Protein AF-A0A7R8WQ87-F1 (afdb_monomer)

Mean predicted aligned error: 18.91 Å

Radius of gyration: 69.92 Å; Cα contacts (8 Å, |Δi|>4): 12; chains: 1; bounding box: 161×75×215 Å

Organism: NCBI:txid163714

Solvent-accessible surface area (backbone atoms only — not comparable to full-atom values): 19744 Å² total; per-residue (Å²): 139,85,84,81,84,82,83,82,83,77,81,80,79,73,82,74,76,74,83,79,74,80,76,71,66,59,36,89,90,72,77,42,69,57,78,72,76,72,74,79,77,76,80,75,81,76,85,70,81,79,76,80,70,76,84,73,82,76,72,84,78,75,84,78,82,81,77,87,76,81,86,81,90,76,92,78,92,78,85,87,81,77,88,80,83,84,80,79,86,77,92,72,83,88,77,91,80,89,83,79,79,76,78,80,74,84,69,79,80,75,80,73,80,75,75,80,74,86,76,83,76,87,72,80,87,74,79,73,79,81,72,54,74,67,59,55,52,51,56,48,48,56,51,49,54,50,54,52,52,51,51,50,50,53,48,52,50,48,51,51,50,50,51,50,51,54,52,52,50,53,49,52,52,50,52,51,52,54,53,51,52,53,50,52,50,50,55,49,53,51,51,52,50,52,55,51,52,53,53,48,51,54,52,52,52,50,50,56,50,51,56,49,54,58,47,55,53,50,53,49,52,51,53,52,49,57,51,50,52,50,54,51,51,52,52,51,53,52,50,51,53,52,51,52,51,52,52,52,49,52,52,52,52,51,52,49,54,50,53,53,52,51,53,53,52,50,52,52,51,51,53,52,52,51,52,53,52,51,50,50,54,48,53,50,54,50,49,54,49,52,53,52,51,49,52,54,49,53,50,52,49,54,54,51,55,54,62,73,74,108

pLDDT: mean 78.35, std 22.57, range [35.31, 98.75]

Secondary structure (DSSP, 8-state):
---------------PPPP-PPPPPBPTTT-SB----PPPPPPPS---------------------------------------------------------------------PPP----------PPPPPHHHHHHHHHHHHHHHHHHHHHHHHHHHHHHHHHHHHHHHHHHHHHHHHHHHHHHHHHHHHHHHHHHHHHHHHHHHHHHHHHHHHHHHHHHHHHHHHHHHHHHHHHHHHHHHHHHHHHHHHHHHHHHHHHHHHHHHHHHHHHHHHHHHHHHHHHHHHHHHHHHHHHHHHHHHHHHHHH-

Sequence (310 aa):
RQTVKVSYCTDVVHPRASPRIPLPPIDSRTGKPRLLALPPPPPAPWGTPRRKYPKRILRPTRPRDIRLTGAFRGKRSCPRMLRCRGCSAAVTYFLPLPHCPLPKCPFRHCPLPKCPSLLRRSTAVVRPHAPSPQQATDARKDTIELLVSERNLLTQEKDQLAHQLMAATAESESLRREVSECRERILELSRESTVLEDGRKAAEDEVVRLEREARELRDEVQRTRSSLERVTEEKVEMGSRMQELSEQQAETEKKLKETESQLRIQNLQLSQLQNVGAEVSSFQGEFERVSAEKFELEKTLAQAKERVRT

Structure (mmCIF, N/CA/C/O backbone):
data_AF-A0A7R8WQ87-F1
#
_entry.id   AF-A0A7R8WQ87-F1
#
loop_
_atom_site.group_PDB
_atom_site.id
_atom_site.type_symbol
_atom_site.label_atom_id
_atom_site.label_alt_id
_atom_site.label_comp_id
_atom_site.label_asym_id
_atom_site.label_entity_id
_atom_site.label_seq_id
_atom_site.pdbx_PDB_ins_code
_atom_site.Cartn_x
_atom_site.Cartn_y
_atom_site.Cartn_z
_atom_site.occupancy
_atom_site.B_iso_or_equiv
_atom_site.auth_seq_id
_atom_site.auth_comp_id
_atom_site.auth_asym_id
_atom_site.auth_atom_id
_atom_site.pdbx_PDB_model_num
ATOM 1 N N . ARG A 1 1 ? -41.778 33.069 -8.595 1.00 47.84 1 ARG A N 1
ATOM 2 C CA . ARG A 1 1 ? -41.247 32.253 -7.476 1.00 47.84 1 ARG A CA 1
ATOM 3 C C . ARG A 1 1 ? -41.516 30.791 -7.811 1.00 47.84 1 ARG A C 1
ATOM 5 O O . ARG A 1 1 ? -42.628 30.335 -7.598 1.00 47.84 1 ARG A O 1
ATOM 12 N N . GLN A 1 2 ? -40.563 30.118 -8.454 1.00 43.41 2 GLN A N 1
ATOM 13 C CA . GLN A 1 2 ? -40.676 28.702 -8.810 1.00 43.41 2 GLN A CA 1
ATOM 14 C C . GLN A 1 2 ? -40.086 27.869 -7.671 1.00 43.41 2 GLN A C 1
ATOM 16 O O . GLN A 1 2 ? -38.954 28.103 -7.257 1.00 43.41 2 GLN A O 1
ATOM 21 N N . THR A 1 3 ? -40.875 26.946 -7.132 1.00 48.72 3 THR A N 1
ATOM 22 C CA . THR A 1 3 ? -40.455 25.988 -6.110 1.00 48.72 3 THR A CA 1
ATOM 23 C C . THR A 1 3 ? -39.964 24.719 -6.798 1.00 48.72 3 THR A C 1
ATOM 25 O O . THR A 1 3 ? -40.738 23.972 -7.391 1.00 48.72 3 THR A O 1
ATOM 28 N N . VAL A 1 4 ? -38.655 24.483 -6.731 1.00 51.16 4 VAL A N 1
ATOM 29 C CA . VAL A 1 4 ? -38.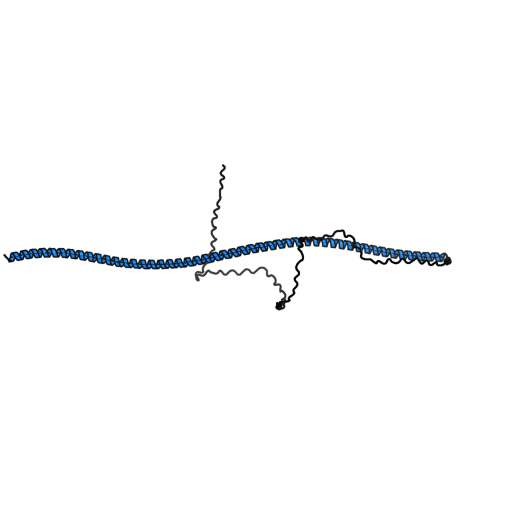031 23.236 -7.183 1.00 51.16 4 VAL A CA 1
ATOM 30 C C . VAL A 1 4 ? -38.181 22.207 -6.062 1.00 51.16 4 VAL A C 1
ATOM 32 O O . VAL A 1 4 ? -37.642 22.390 -4.972 1.00 51.16 4 VAL A O 1
ATOM 35 N N . LYS A 1 5 ? -38.942 21.136 -6.312 1.00 52.22 5 LYS A N 1
ATOM 36 C CA . LYS A 1 5 ? -38.998 19.961 -5.432 1.00 52.22 5 LYS A CA 1
ATOM 37 C C . LYS A 1 5 ? -37.811 19.058 -5.752 1.00 52.22 5 LYS A C 1
ATOM 39 O O . LYS A 1 5 ? -37.777 18.441 -6.811 1.00 52.22 5 LYS A O 1
ATOM 44 N N . VAL A 1 6 ? -36.856 18.980 -4.830 1.00 55.81 6 VAL A N 1
ATOM 45 C CA . VAL A 1 6 ? -35.767 17.998 -4.870 1.00 55.81 6 VAL A CA 1
ATOM 46 C C . VAL A 1 6 ? -36.248 16.743 -4.143 1.00 55.8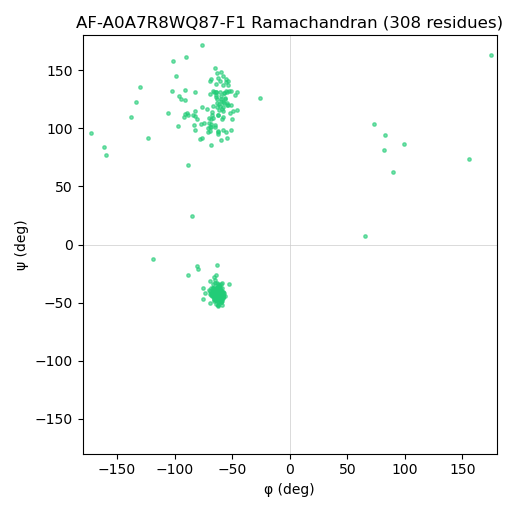1 6 VAL A C 1
ATOM 48 O O . VAL A 1 6 ? -36.520 16.778 -2.946 1.00 55.81 6 VAL A O 1
ATOM 51 N N . SER A 1 7 ? -36.415 15.653 -4.890 1.00 59.19 7 SER A N 1
ATOM 52 C CA . SER A 1 7 ? -36.741 14.325 -4.366 1.00 59.19 7 SER A CA 1
ATOM 53 C C . SER A 1 7 ? -35.439 13.582 -4.090 1.00 59.19 7 SER A C 1
ATOM 55 O O . SER A 1 7 ? -34.714 13.256 -5.027 1.00 59.19 7 SER A O 1
ATOM 57 N N . TYR A 1 8 ? -35.138 13.320 -2.820 1.00 49.50 8 TYR A N 1
ATOM 58 C CA . TYR A 1 8 ? -34.027 12.458 -2.429 1.00 49.50 8 TYR A CA 1
ATOM 59 C C . TYR A 1 8 ? -34.526 11.013 -2.354 1.00 49.50 8 TYR A C 1
ATOM 61 O O . TYR A 1 8 ? -35.320 10.672 -1.479 1.00 49.50 8 TYR A O 1
ATOM 69 N N . CYS A 1 9 ? -34.068 10.162 -3.272 1.00 48.91 9 CYS A N 1
ATOM 70 C CA . CYS A 1 9 ? -34.201 8.715 -3.135 1.00 48.91 9 CYS A CA 1
ATOM 71 C C . CYS A 1 9 ? -33.148 8.233 -2.132 1.00 48.91 9 CYS A C 1
ATOM 73 O O . CYS A 1 9 ? -31.960 8.181 -2.438 1.00 48.91 9 CYS A O 1
ATOM 75 N N . THR A 1 10 ? -33.576 7.929 -0.910 1.00 49.44 10 THR A N 1
ATOM 76 C CA . THR A 1 10 ? -32.767 7.196 0.064 1.00 49.44 10 THR A CA 1
ATOM 77 C C . THR A 1 10 ? -32.884 5.708 -0.234 1.00 49.44 10 THR A C 1
ATOM 79 O O . THR A 1 10 ? -33.865 5.073 0.157 1.00 49.44 10 THR A O 1
ATOM 82 N N . ASP A 1 11 ? -31.891 5.156 -0.926 1.00 48.78 11 ASP A N 1
ATOM 83 C CA . ASP A 1 11 ? -31.736 3.711 -1.058 1.00 48.78 11 ASP A CA 1
ATOM 84 C C . ASP A 1 11 ? -31.350 3.129 0.306 1.00 48.78 11 ASP A C 1
ATOM 86 O O . ASP A 1 11 ? -30.222 3.256 0.788 1.00 48.78 11 ASP A O 1
ATOM 90 N N . VAL A 1 12 ? -32.331 2.512 0.963 1.00 54.31 12 VAL A N 1
ATOM 91 C CA . VAL A 1 12 ? -32.139 1.749 2.195 1.00 54.31 12 VAL A CA 1
ATOM 92 C C . VAL A 1 12 ? -31.392 0.468 1.831 1.00 54.31 12 VAL A C 1
ATOM 94 O O . VAL A 1 12 ? -31.979 -0.518 1.388 1.00 54.31 12 VAL A O 1
ATOM 97 N N . VAL A 1 13 ? -30.072 0.480 2.007 1.00 52.91 13 VAL A N 1
ATOM 98 C CA . VAL A 1 13 ? -29.237 -0.720 1.901 1.00 52.91 13 VAL A CA 1
ATOM 99 C C . VAL A 1 13 ? -29.581 -1.637 3.074 1.00 52.91 13 VAL A C 1
ATOM 101 O O . VAL A 1 13 ? -29.139 -1.426 4.202 1.00 52.91 13 VAL A O 1
ATOM 104 N N . HIS A 1 14 ? -30.393 -2.665 2.824 1.00 54.09 14 HIS A N 1
ATOM 105 C CA . HIS A 1 14 ? -30.583 -3.739 3.791 1.00 54.09 14 HIS A CA 1
ATOM 106 C C . HIS A 1 14 ? -29.260 -4.495 4.000 1.00 54.09 14 HIS A C 1
ATOM 108 O O . HIS A 1 14 ? -28.620 -4.889 3.018 1.00 54.09 14 HIS A O 1
ATOM 114 N N . PRO A 1 15 ? -28.837 -4.730 5.256 1.00 55.97 15 PRO A N 1
ATOM 115 C CA . PRO A 1 15 ? -27.643 -5.508 5.539 1.00 55.97 15 PRO A CA 1
ATOM 116 C C . PRO A 1 15 ? -27.842 -6.926 5.001 1.00 55.97 15 PRO A C 1
ATOM 118 O O . PRO A 1 15 ? -28.729 -7.660 5.440 1.00 55.97 15 PRO A O 1
ATOM 121 N N . ARG A 1 16 ? -27.022 -7.309 4.014 1.00 54.38 16 ARG A N 1
ATOM 122 C CA . ARG A 1 16 ? -26.944 -8.690 3.531 1.00 54.38 16 ARG A CA 1
ATOM 123 C C . ARG A 1 16 ? -26.659 -9.591 4.729 1.00 54.38 16 ARG A C 1
ATOM 125 O O . ARG A 1 16 ? -25.638 -9.427 5.392 1.00 54.38 16 ARG A O 1
ATOM 132 N N . ALA A 1 17 ? -27.567 -10.527 4.993 1.00 57.00 17 ALA A N 1
ATOM 133 C CA . ALA A 1 17 ? -27.383 -11.559 5.998 1.00 57.00 17 ALA A CA 1
ATOM 134 C C . ALA A 1 17 ? -26.035 -12.256 5.769 1.00 57.00 17 ALA A C 1
ATOM 136 O O . ALA A 1 17 ? -25.791 -12.805 4.691 1.00 57.00 17 ALA A O 1
ATOM 137 N N . SER A 1 18 ? -25.156 -12.201 6.771 1.00 57.78 18 SER A N 1
ATOM 138 C CA . SER A 1 18 ? -23.868 -12.887 6.736 1.00 57.78 18 SER A CA 1
ATOM 139 C C . SER A 1 18 ? -24.084 -14.367 6.411 1.00 57.78 18 SER A C 1
ATOM 141 O O . SER A 1 18 ? -24.952 -14.999 7.028 1.00 57.78 18 SER A O 1
ATOM 143 N N . PRO A 1 19 ? -23.328 -14.944 5.462 1.00 61.81 19 PRO A N 1
ATOM 144 C CA . PRO A 1 19 ? -23.440 -16.357 5.144 1.00 61.81 19 PRO A CA 1
ATOM 145 C C . PRO A 1 19 ? -23.159 -17.168 6.412 1.00 61.81 19 PRO A C 1
ATOM 147 O O . PRO A 1 19 ? -22.082 -17.074 7.002 1.00 61.81 19 PRO A O 1
ATOM 150 N N . ARG A 1 20 ? -24.157 -17.937 6.862 1.00 57.62 20 ARG A N 1
ATOM 151 C CA . ARG A 1 20 ? -24.003 -18.874 7.977 1.00 57.62 20 ARG A CA 1
ATOM 152 C C . ARG A 1 20 ? -23.012 -19.949 7.543 1.00 57.62 20 ARG A C 1
ATOM 154 O O . ARG A 1 20 ? -23.363 -20.833 6.768 1.00 57.62 20 ARG A O 1
ATOM 161 N N . ILE A 1 21 ? -21.778 -19.852 8.024 1.00 69.75 21 ILE A N 1
ATOM 162 C CA . ILE A 1 21 ? -20.773 -20.901 7.860 1.00 69.75 21 ILE A CA 1
ATOM 163 C C . ILE A 1 21 ? -21.264 -22.106 8.681 1.00 69.75 21 ILE A C 1
ATOM 165 O O . ILE A 1 21 ? -21.466 -21.954 9.889 1.00 69.75 21 ILE A O 1
ATOM 169 N N . PRO A 1 22 ? -21.512 -23.278 8.068 1.00 71.94 22 PRO A N 1
ATOM 170 C CA . PRO A 1 22 ? -21.907 -24.469 8.806 1.00 71.94 22 PRO A CA 1
ATOM 171 C C . PRO A 1 22 ? -20.803 -24.821 9.804 1.00 71.94 22 PRO A C 1
ATOM 173 O O . PRO A 1 22 ? -19.645 -24.989 9.418 1.00 71.94 22 PRO A O 1
ATOM 176 N N . LEU A 1 23 ? -21.148 -24.910 11.089 1.00 74.75 23 LEU A N 1
ATOM 177 C CA . LEU A 1 23 ? -20.201 -25.362 12.103 1.00 74.75 23 LEU A CA 1
ATOM 178 C C . LEU A 1 23 ? -19.821 -26.824 11.817 1.00 74.75 23 LEU A C 1
ATOM 180 O O . LEU A 1 23 ? -20.697 -27.623 11.470 1.00 74.75 23 LEU A O 1
ATOM 184 N N . PRO A 1 24 ? -18.534 -27.191 11.941 1.00 75.81 24 PRO A N 1
ATOM 185 C CA . PRO A 1 24 ? -18.099 -28.556 11.699 1.00 75.81 24 PRO A CA 1
ATOM 186 C C . PRO A 1 24 ? -18.770 -29.512 12.699 1.00 75.81 24 PRO A C 1
ATOM 188 O O . PRO A 1 24 ? -18.942 -29.155 13.868 1.00 75.81 24 PRO A O 1
ATOM 191 N N . PRO A 1 25 ? -19.140 -30.731 12.269 1.00 77.25 25 PRO A N 1
ATOM 192 C CA . PRO A 1 25 ? -19.764 -31.711 13.146 1.00 77.25 25 PRO A CA 1
ATOM 193 C C . PRO A 1 25 ? -18.837 -32.042 14.323 1.00 77.25 25 PRO A C 1
ATOM 195 O O . PRO A 1 25 ? -17.657 -32.364 14.150 1.00 77.25 25 PRO A O 1
ATOM 198 N N . ILE A 1 26 ? -19.387 -31.939 15.531 1.00 77.19 26 ILE A N 1
ATOM 199 C CA . ILE A 1 26 ? -18.698 -32.259 16.782 1.00 77.19 26 ILE A CA 1
ATOM 200 C C . ILE A 1 26 ? -18.777 -33.771 16.984 1.00 77.19 26 ILE A C 1
ATOM 202 O O . ILE A 1 26 ? -19.845 -34.369 16.844 1.00 77.19 26 ILE A O 1
ATOM 206 N N . ASP A 1 27 ? -17.645 -34.400 17.290 1.00 73.56 27 ASP A N 1
ATOM 207 C CA . ASP A 1 27 ? -17.604 -35.831 17.573 1.00 73.56 27 ASP A CA 1
ATOM 208 C C . ASP A 1 27 ? -18.261 -36.105 18.936 1.00 73.56 27 ASP A C 1
ATOM 210 O O . ASP A 1 27 ? -17.779 -35.643 19.975 1.00 73.56 27 ASP A O 1
ATOM 214 N N . SER A 1 28 ? -19.370 -36.852 18.939 1.00 77.56 28 SER A N 1
ATOM 215 C CA . SER A 1 28 ? -20.197 -37.085 20.130 1.00 77.56 28 SER A CA 1
ATOM 216 C C . SER A 1 28 ? -19.474 -37.842 21.245 1.00 77.56 28 SER A C 1
ATOM 218 O O . SER A 1 28 ? -19.910 -37.786 22.392 1.00 77.56 28 SER A O 1
ATOM 220 N N . ARG A 1 29 ? -18.355 -38.517 20.948 1.00 72.94 29 ARG A N 1
ATOM 221 C CA . ARG A 1 29 ? -17.562 -39.230 21.961 1.00 72.94 29 ARG A CA 1
ATOM 222 C C . ARG A 1 29 ? -16.502 -38.372 22.638 1.00 72.94 29 ARG A C 1
ATOM 224 O O . ARG A 1 29 ? -16.105 -38.689 23.753 1.00 72.94 29 ARG A O 1
ATOM 231 N N . THR A 1 30 ? -16.009 -37.328 21.975 1.00 80.69 30 THR A N 1
ATOM 232 C CA . THR A 1 30 ? -14.868 -36.541 22.482 1.00 80.69 30 THR A CA 1
ATOM 233 C C . THR A 1 30 ? -15.200 -35.076 22.735 1.00 80.69 30 THR A C 1
ATOM 235 O O . THR A 1 30 ? -14.397 -34.382 23.357 1.00 80.69 30 THR A O 1
ATOM 238 N N . GLY A 1 31 ? -16.348 -34.586 22.254 1.00 83.25 31 GLY A N 1
ATOM 239 C CA . GLY A 1 31 ? -16.747 -33.181 22.365 1.00 83.25 31 GLY A CA 1
ATOM 240 C C . GLY A 1 31 ? -15.843 -32.218 21.588 1.00 83.25 31 GLY A C 1
ATOM 241 O O . GLY A 1 31 ? -15.987 -31.005 21.714 1.00 83.25 31 GLY A O 1
ATOM 242 N N . LYS A 1 32 ? -14.900 -32.734 20.788 1.00 78.31 32 LYS A N 1
ATOM 243 C CA . LYS A 1 32 ? -13.961 -31.933 20.000 1.00 78.31 32 LYS A CA 1
ATOM 244 C C . LYS A 1 32 ? -14.440 -31.827 18.548 1.00 78.31 32 LYS A C 1
ATOM 246 O O . LYS A 1 32 ? -15.018 -32.784 18.022 1.00 78.31 32 LYS A O 1
ATOM 251 N N . PRO A 1 33 ? -14.209 -30.681 17.880 1.00 74.19 33 PRO A N 1
ATOM 252 C CA . PRO A 1 33 ? -14.496 -30.542 16.459 1.00 74.19 33 PRO A CA 1
ATOM 253 C C . PRO A 1 33 ? -13.678 -31.578 15.689 1.00 74.19 33 PRO A C 1
ATOM 255 O O . PRO A 1 33 ? -12.456 -31.669 15.843 1.00 74.19 33 PRO A O 1
ATOM 258 N N . ARG A 1 34 ? -14.364 -32.390 14.882 1.00 67.88 34 ARG A N 1
ATOM 259 C CA . ARG A 1 34 ? -13.723 -33.423 14.075 1.00 67.88 34 ARG A CA 1
ATOM 260 C C . ARG A 1 34 ? -12.909 -32.720 12.991 1.00 67.88 34 ARG A C 1
ATOM 262 O O . ARG A 1 34 ? -13.473 -32.233 12.014 1.00 67.88 34 ARG A O 1
ATOM 269 N N . LEU A 1 35 ? -11.593 -32.620 13.186 1.00 71.25 35 LEU A N 1
ATOM 270 C CA . LEU A 1 35 ? -10.672 -32.133 12.161 1.00 71.25 35 LEU A CA 1
ATOM 271 C C . LEU A 1 35 ? -10.746 -33.113 10.989 1.00 71.25 35 LEU A C 1
ATOM 273 O O . LEU A 1 35 ? -10.154 -34.191 11.029 1.00 71.25 35 LEU A O 1
ATOM 277 N N . LEU A 1 36 ? -11.541 -32.769 9.974 1.00 70.00 36 LEU A N 1
ATOM 278 C CA . LEU A 1 36 ? -11.534 -33.472 8.702 1.00 70.00 36 LEU A CA 1
ATOM 279 C C . LEU A 1 36 ? -10.102 -33.388 8.180 1.00 70.00 36 LEU A C 1
ATOM 281 O O . LEU A 1 36 ? -9.594 -32.293 7.937 1.00 70.00 36 LEU A O 1
ATOM 285 N N . ALA A 1 37 ? -9.441 -34.542 8.087 1.00 69.62 37 ALA A N 1
ATOM 286 C CA . ALA A 1 37 ? -8.135 -34.649 7.465 1.00 69.62 37 ALA A CA 1
ATOM 287 C C . ALA A 1 37 ? -8.243 -34.009 6.079 1.00 69.62 37 ALA A C 1
ATOM 289 O O . ALA A 1 37 ? -9.012 -34.477 5.237 1.00 69.62 37 ALA A O 1
ATOM 290 N N . LEU A 1 38 ? -7.542 -32.889 5.884 1.00 72.25 38 LEU A N 1
ATOM 291 C CA . LEU A 1 38 ? -7.488 -32.235 4.587 1.00 72.25 38 LEU A CA 1
ATOM 292 C C . LEU A 1 38 ? -7.003 -33.281 3.574 1.00 72.25 38 LEU A C 1
ATOM 294 O O . LEU A 1 38 ? -6.031 -33.987 3.868 1.00 72.25 38 LEU A O 1
ATOM 298 N N . PRO A 1 39 ? -7.674 -33.425 2.418 1.00 76.25 39 PRO A N 1
ATOM 299 C CA . PRO A 1 39 ? -7.183 -34.310 1.378 1.00 76.25 39 PRO A CA 1
ATOM 300 C C . PRO A 1 39 ? -5.734 -33.920 1.053 1.00 76.25 39 PRO A C 1
ATOM 302 O O . PRO A 1 39 ? -5.413 -32.725 1.057 1.00 76.25 39 PRO A O 1
ATOM 305 N N . PRO A 1 40 ? -4.843 -34.899 0.815 1.00 78.56 40 PRO A N 1
ATOM 306 C CA . PRO A 1 40 ? -3.468 -34.601 0.451 1.00 78.56 40 PRO A CA 1
ATOM 307 C C . PRO A 1 40 ? -3.468 -33.654 -0.757 1.00 78.56 40 PRO A C 1
ATOM 309 O O . PRO A 1 40 ? -4.289 -33.832 -1.665 1.00 78.56 40 PRO A O 1
ATOM 312 N N . PRO A 1 41 ? -2.599 -32.627 -0.766 1.00 78.00 41 PRO A N 1
ATOM 313 C CA . PRO A 1 41 ? -2.549 -31.682 -1.869 1.00 78.00 41 PRO A CA 1
ATOM 314 C C . PRO A 1 41 ? -2.330 -32.450 -3.180 1.00 78.00 41 PRO A C 1
ATOM 316 O O . PRO A 1 41 ? -1.556 -33.414 -3.194 1.00 78.00 41 PRO A O 1
ATOM 319 N N . PRO A 1 42 ? -3.007 -32.060 -4.275 1.00 76.12 42 PRO A N 1
ATOM 320 C CA . PRO A 1 42 ? -2.810 -32.710 -5.560 1.00 76.12 42 PRO A CA 1
ATOM 321 C C . PRO A 1 42 ? -1.320 -32.663 -5.936 1.00 76.12 42 PRO A C 1
ATOM 323 O O . PRO A 1 42 ? -0.651 -31.662 -5.650 1.00 76.12 42 PRO A O 1
ATOM 326 N N . PRO A 1 43 ? -0.776 -33.726 -6.557 1.00 71.00 43 PRO A N 1
ATOM 327 C CA . PRO A 1 43 ? 0.607 -33.725 -7.009 1.00 71.00 43 PRO A CA 1
ATOM 328 C C . PRO A 1 43 ? 0.815 -32.532 -7.944 1.00 71.00 43 PRO A C 1
ATOM 330 O O . PRO A 1 43 ? 0.069 -32.355 -8.908 1.00 71.00 43 PRO A O 1
ATOM 333 N N . ALA A 1 44 ? 1.802 -31.692 -7.624 1.00 67.25 44 ALA A N 1
ATOM 334 C CA . ALA A 1 44 ? 2.110 -30.505 -8.406 1.00 67.25 44 ALA A CA 1
ATOM 335 C C . ALA A 1 44 ? 2.337 -30.909 -9.875 1.00 67.25 44 ALA A C 1
ATOM 337 O O . ALA A 1 44 ? 3.211 -31.742 -10.144 1.00 67.25 44 ALA A O 1
ATOM 338 N N . PRO A 1 45 ? 1.572 -30.356 -10.832 1.00 68.31 45 PRO A N 1
ATOM 339 C CA . PRO A 1 45 ? 1.873 -30.563 -12.231 1.00 68.31 45 PRO A CA 1
ATOM 340 C C . PRO A 1 45 ? 3.173 -29.801 -12.515 1.00 68.31 45 PRO A C 1
ATOM 342 O O . PRO A 1 45 ? 3.370 -28.697 -12.010 1.00 68.31 45 PRO A O 1
ATOM 345 N N . TRP A 1 46 ? 4.050 -30.392 -13.324 1.00 52.75 46 TRP A N 1
ATOM 346 C CA . TRP A 1 46 ? 5.329 -29.822 -13.773 1.00 52.75 46 TRP A CA 1
ATOM 347 C C . TRP A 1 46 ? 6.492 -29.956 -12.781 1.00 52.75 46 TRP A C 1
ATOM 349 O O . TRP A 1 46 ? 6.945 -29.013 -12.130 1.00 52.75 46 TRP A O 1
ATOM 359 N N . GLY A 1 47 ? 7.089 -31.150 -12.795 1.00 49.00 47 GLY A N 1
ATOM 360 C CA . GLY A 1 47 ? 8.513 -31.296 -12.532 1.00 49.00 47 GLY A CA 1
ATOM 361 C C . GLY A 1 47 ? 9.306 -30.461 -13.538 1.00 49.00 47 GLY A C 1
ATOM 362 O O . GLY A 1 47 ? 9.541 -30.882 -14.667 1.00 49.00 47 GLY A O 1
ATOM 363 N N . THR A 1 48 ? 9.734 -29.272 -13.126 1.00 55.12 48 THR A N 1
ATOM 364 C CA . THR A 1 48 ? 10.838 -28.595 -13.801 1.00 55.12 48 THR A CA 1
ATOM 365 C C . THR A 1 48 ? 12.115 -29.385 -13.500 1.00 55.12 48 THR A C 1
ATOM 367 O O . THR A 1 48 ? 12.382 -29.712 -12.337 1.00 55.12 48 THR A O 1
ATOM 370 N N . PRO A 1 49 ? 12.918 -29.756 -14.513 1.00 55.16 49 PRO A N 1
ATOM 371 C CA . PRO A 1 49 ? 14.174 -30.440 -14.266 1.00 55.16 49 PRO A CA 1
ATOM 372 C C . PRO A 1 49 ? 15.055 -29.528 -13.412 1.00 55.16 49 PRO A C 1
ATOM 374 O O . PRO A 1 49 ? 15.404 -28.419 -13.822 1.00 55.16 49 PRO A O 1
ATOM 377 N N . ARG A 1 50 ? 15.412 -30.003 -12.210 1.00 49.31 50 ARG A N 1
ATOM 378 C CA . ARG A 1 50 ? 16.430 -29.397 -11.347 1.00 49.31 50 ARG A CA 1
ATOM 379 C C . ARG A 1 50 ? 17.693 -29.184 -12.179 1.00 49.31 50 ARG A C 1
ATOM 381 O O . ARG A 1 50 ? 18.494 -30.104 -12.352 1.00 49.31 50 ARG A O 1
ATOM 388 N N . ARG A 1 51 ? 17.894 -27.962 -12.676 1.00 53.31 51 ARG A N 1
ATOM 389 C CA . ARG A 1 51 ? 19.191 -27.525 -13.184 1.00 53.31 51 ARG A CA 1
ATOM 390 C C . ARG A 1 51 ? 20.174 -27.666 -12.026 1.00 53.31 51 ARG A C 1
ATOM 392 O O . ARG A 1 51 ? 20.105 -26.936 -11.041 1.00 53.31 51 ARG A O 1
ATOM 399 N N . LYS A 1 52 ? 21.061 -28.657 -12.127 1.00 58.78 52 LYS A N 1
ATOM 400 C CA . LYS A 1 52 ? 22.251 -28.767 -11.286 1.00 58.78 52 LYS A CA 1
ATOM 401 C C . LYS A 1 52 ? 23.102 -27.531 -11.577 1.00 58.78 52 LYS A C 1
ATOM 403 O O . LYS A 1 52 ? 23.847 -27.511 -12.551 1.00 58.78 52 LYS A O 1
ATOM 408 N N . TYR A 1 53 ? 22.961 -26.483 -10.773 1.00 58.44 53 TYR A N 1
ATOM 409 C CA . TYR A 1 53 ? 23.928 -25.395 -10.791 1.00 58.44 53 TYR A CA 1
ATOM 410 C C . TYR A 1 53 ? 25.277 -25.962 -10.327 1.00 58.44 53 TYR A C 1
ATOM 412 O O . TYR A 1 53 ? 25.320 -26.661 -9.308 1.00 58.44 53 TYR A O 1
ATOM 420 N N . PRO A 1 54 ? 26.382 -25.707 -11.047 1.00 58.12 54 PRO A N 1
ATOM 421 C CA . PRO A 1 54 ? 27.699 -26.066 -10.552 1.00 58.12 54 PRO A CA 1
ATOM 422 C C . PRO A 1 54 ? 27.938 -25.316 -9.240 1.00 58.12 54 PRO A C 1
ATOM 424 O O . PRO A 1 54 ? 27.711 -24.107 -9.156 1.00 58.12 54 PRO A O 1
ATOM 427 N N . LYS A 1 55 ? 28.380 -26.045 -8.208 1.00 52.31 55 LYS A N 1
ATOM 428 C CA . LYS A 1 55 ? 28.813 -25.483 -6.924 1.00 52.31 55 LYS A CA 1
ATOM 429 C C . LYS A 1 55 ? 29.906 -24.444 -7.195 1.00 52.31 55 LYS A C 1
ATOM 431 O O . LYS A 1 55 ? 31.072 -24.795 -7.351 1.00 52.31 55 LYS A O 1
ATOM 436 N N . ARG A 1 56 ? 29.543 -23.160 -7.257 1.00 51.91 56 ARG A N 1
ATOM 437 C CA . ARG A 1 56 ? 30.519 -22.075 -7.162 1.00 51.91 56 ARG A CA 1
ATOM 438 C C . ARG A 1 56 ? 31.047 -22.091 -5.734 1.00 51.91 56 ARG A C 1
ATOM 440 O O . ARG A 1 56 ? 30.330 -21.755 -4.798 1.00 51.91 56 ARG A O 1
ATOM 447 N N . ILE A 1 57 ? 32.295 -22.519 -5.588 1.00 56.56 57 ILE A N 1
ATOM 448 C CA . ILE A 1 57 ? 33.090 -22.334 -4.378 1.00 56.56 57 ILE A CA 1
ATOM 449 C C . ILE A 1 57 ? 33.230 -20.820 -4.197 1.00 56.56 57 ILE A C 1
ATOM 451 O O . ILE A 1 57 ? 34.052 -20.176 -4.851 1.00 56.56 57 ILE A O 1
ATOM 455 N N . LEU A 1 58 ? 32.373 -20.231 -3.364 1.00 52.12 58 LEU A N 1
ATOM 456 C CA . LEU A 1 58 ? 32.560 -18.868 -2.893 1.00 52.12 58 LEU A CA 1
ATOM 457 C C . LEU A 1 58 ? 33.816 -18.880 -2.020 1.00 52.12 58 LEU A C 1
ATOM 459 O O . LEU A 1 58 ? 33.832 -19.467 -0.940 1.00 52.12 58 LEU A O 1
ATOM 463 N N . ARG A 1 59 ? 34.899 -18.282 -2.529 1.00 56.28 59 ARG A N 1
ATOM 464 C CA . ARG A 1 59 ? 36.088 -18.006 -1.720 1.00 56.28 59 ARG A CA 1
ATOM 465 C C . ARG A 1 59 ? 35.666 -17.123 -0.537 1.00 56.28 59 ARG A C 1
ATOM 467 O O . ARG A 1 59 ? 34.915 -16.173 -0.758 1.00 56.28 59 ARG A O 1
ATOM 474 N N . PRO A 1 60 ? 36.158 -17.382 0.685 1.00 56.91 60 PRO A N 1
ATOM 475 C CA . PRO A 1 60 ? 35.878 -16.528 1.828 1.00 56.91 60 PRO A CA 1
ATOM 476 C C . PRO A 1 60 ? 36.457 -15.133 1.568 1.00 56.91 60 PRO A C 1
ATOM 478 O O . PRO A 1 60 ? 37.673 -14.942 1.504 1.00 56.91 60 PRO A O 1
ATOM 481 N N . THR A 1 61 ? 35.582 -14.147 1.388 1.00 50.22 61 THR A N 1
ATOM 482 C CA . THR A 1 61 ? 35.954 -12.735 1.428 1.00 50.22 61 THR A CA 1
ATOM 483 C C . THR A 1 61 ? 36.360 -12.404 2.856 1.00 50.22 61 THR A C 1
ATOM 485 O O . THR A 1 61 ? 35.533 -12.426 3.766 1.00 50.22 61 THR A O 1
ATOM 488 N N . ARG A 1 62 ? 37.656 -12.141 3.054 1.00 56.19 62 ARG A N 1
ATOM 489 C CA . ARG A 1 62 ? 38.197 -11.630 4.316 1.00 56.19 62 ARG A CA 1
ATOM 490 C C . ARG A 1 62 ? 37.508 -10.307 4.688 1.00 56.19 62 ARG A C 1
ATOM 492 O O . ARG A 1 62 ? 37.252 -9.507 3.783 1.00 56.19 62 ARG A O 1
ATOM 499 N N . PRO A 1 63 ? 37.277 -10.033 5.983 1.00 49.03 63 PRO A N 1
ATOM 500 C CA . PRO A 1 63 ? 36.847 -8.717 6.433 1.00 49.03 63 PRO A CA 1
ATOM 501 C C . PRO A 1 63 ? 37.959 -7.718 6.103 1.00 49.03 63 PRO A C 1
ATOM 503 O O . PRO A 1 63 ? 39.118 -7.934 6.457 1.00 49.03 63 PRO A O 1
ATOM 506 N N . ARG A 1 64 ? 37.636 -6.643 5.381 1.00 48.09 64 ARG A N 1
ATOM 507 C CA . ARG A 1 64 ? 38.526 -5.484 5.306 1.00 48.09 64 ARG A CA 1
ATOM 508 C C . ARG A 1 64 ? 38.301 -4.666 6.569 1.00 48.09 64 ARG A C 1
ATOM 510 O O . ARG A 1 64 ? 37.267 -4.019 6.700 1.00 48.09 64 ARG A O 1
ATOM 517 N N . ASP A 1 65 ? 39.281 -4.703 7.461 1.00 47.25 65 ASP A N 1
ATOM 518 C CA . ASP A 1 65 ? 39.411 -3.759 8.563 1.00 47.25 65 ASP A CA 1
ATOM 519 C C . ASP A 1 65 ? 39.496 -2.338 7.998 1.00 47.25 65 ASP A C 1
ATOM 521 O O . ASP A 1 65 ? 40.486 -1.944 7.374 1.00 47.25 65 ASP A O 1
ATOM 525 N N . ILE A 1 66 ? 38.439 -1.557 8.207 1.00 47.28 66 ILE A N 1
ATOM 526 C CA . ILE A 1 66 ? 38.450 -0.119 7.958 1.00 47.28 66 ILE A CA 1
ATOM 527 C C . ILE A 1 66 ? 39.176 0.516 9.145 1.00 47.28 66 ILE A C 1
ATOM 529 O O . ILE A 1 66 ? 38.578 0.846 10.166 1.00 47.28 66 ILE A O 1
ATOM 533 N N . ARG A 1 67 ? 40.499 0.667 9.024 1.00 43.47 67 ARG A N 1
ATOM 534 C CA . ARG A 1 67 ? 41.269 1.543 9.911 1.00 43.47 67 ARG A CA 1
ATOM 535 C C . ARG A 1 67 ? 40.919 2.993 9.587 1.00 43.47 67 ARG A C 1
ATOM 537 O O . ARG A 1 67 ? 41.377 3.549 8.593 1.00 43.47 67 ARG A O 1
ATOM 544 N N . LEU A 1 68 ? 40.122 3.604 10.456 1.00 54.28 68 LEU A N 1
ATOM 545 C CA . LEU A 1 68 ? 40.019 5.053 10.577 1.00 54.28 68 LEU A CA 1
ATOM 546 C C . LEU A 1 68 ? 41.317 5.574 11.205 1.00 54.28 68 LEU A C 1
ATOM 548 O O . LEU A 1 68 ? 41.499 5.507 12.417 1.00 54.28 68 LEU A O 1
ATOM 552 N N . THR A 1 69 ? 42.225 6.097 10.386 1.00 44.59 69 THR A N 1
ATOM 553 C CA . THR A 1 69 ? 43.297 6.984 10.853 1.00 44.59 69 THR A CA 1
ATOM 554 C C . THR A 1 69 ? 42.962 8.404 10.445 1.00 44.59 69 THR A C 1
ATOM 556 O O . THR A 1 69 ? 42.911 8.734 9.260 1.00 44.59 69 THR A O 1
ATOM 559 N N . GLY A 1 70 ? 42.699 9.227 11.455 1.00 45.00 70 GLY A N 1
ATOM 560 C CA . GLY A 1 70 ? 42.529 10.659 11.310 1.00 45.00 70 GLY A CA 1
ATOM 561 C C . GLY A 1 70 ? 43.847 11.414 11.127 1.00 45.00 70 GLY A C 1
ATOM 562 O O . GLY A 1 70 ? 44.938 10.891 11.337 1.00 45.00 70 GLY A O 1
ATOM 563 N N . ALA A 1 71 ? 43.646 12.696 10.823 1.00 48.25 71 ALA A N 1
ATOM 564 C CA . ALA A 1 71 ? 44.563 13.825 10.923 1.00 48.25 71 ALA A CA 1
ATOM 565 C C . ALA A 1 71 ? 45.706 13.913 9.899 1.00 48.25 71 ALA A C 1
ATOM 567 O O . ALA A 1 71 ? 46.789 13.381 10.099 1.00 48.25 71 ALA A O 1
ATOM 568 N N . PHE A 1 72 ? 45.528 14.807 8.920 1.00 37.38 72 PHE A N 1
ATOM 569 C CA . PHE A 1 72 ? 46.581 15.770 8.601 1.00 37.38 72 PHE A CA 1
ATOM 570 C C . PHE A 1 72 ? 46.001 17.179 8.454 1.00 37.38 72 PHE A C 1
ATOM 572 O O . PHE A 1 72 ? 45.085 17.441 7.678 1.00 37.38 72 PHE A O 1
ATOM 579 N N . ARG A 1 73 ? 46.551 18.081 9.271 1.00 49.62 73 ARG A N 1
ATOM 580 C CA . ARG A 1 73 ? 46.368 19.531 9.231 1.00 49.62 73 ARG A CA 1
ATOM 581 C C . ARG A 1 73 ? 46.857 20.082 7.891 1.00 49.62 73 ARG A C 1
ATOM 583 O O . ARG A 1 73 ? 47.947 19.737 7.451 1.00 49.62 73 ARG A O 1
ATOM 590 N N . GLY A 1 74 ? 46.132 21.047 7.334 1.00 37.00 74 GLY A N 1
ATOM 591 C CA . GLY A 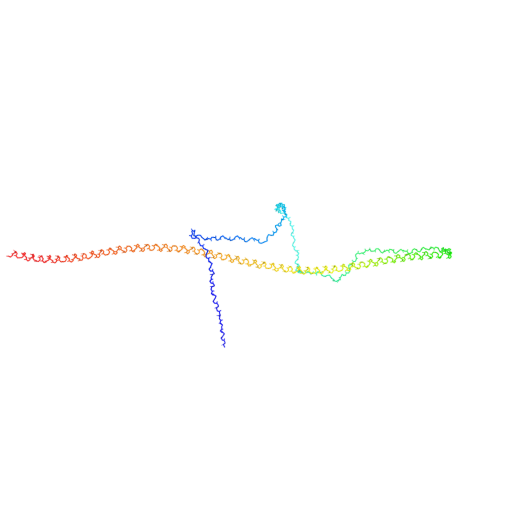1 74 ? 46.591 21.814 6.179 1.00 37.00 74 GLY A CA 1
ATOM 592 C C . GLY A 1 74 ? 45.821 23.115 6.024 1.00 37.00 74 GLY A C 1
ATOM 593 O O . GLY A 1 74 ? 44.852 23.188 5.282 1.00 37.00 74 GLY A O 1
ATOM 594 N N . LYS A 1 75 ? 46.254 24.144 6.756 1.00 50.53 75 LYS A N 1
ATOM 595 C CA . LYS A 1 75 ? 45.847 25.542 6.569 1.00 50.53 75 LYS A CA 1
ATOM 596 C C . LYS A 1 75 ? 46.023 25.946 5.099 1.00 50.53 75 LYS A C 1
ATOM 598 O O . LYS A 1 75 ? 47.119 25.767 4.575 1.00 50.53 75 LYS A O 1
ATOM 603 N N . ARG A 1 76 ? 45.009 26.581 4.502 1.00 40.38 76 ARG A N 1
ATOM 604 C CA . ARG A 1 76 ? 45.129 27.759 3.618 1.00 40.38 76 ARG A CA 1
ATOM 605 C C . ARG A 1 76 ? 43.732 28.286 3.295 1.00 40.38 76 ARG A C 1
ATOM 607 O O . ARG A 1 76 ? 43.033 27.818 2.408 1.00 40.38 76 ARG A O 1
ATOM 614 N N . SER A 1 77 ? 43.350 29.282 4.077 1.00 49.19 77 SER A N 1
ATOM 615 C CA . SER A 1 77 ? 42.329 30.265 3.759 1.00 49.19 77 SER A CA 1
ATOM 616 C C . SER A 1 77 ? 42.730 31.057 2.511 1.00 49.19 77 SER A C 1
ATOM 618 O O . SER A 1 77 ? 43.753 31.740 2.521 1.00 49.19 77 SER A O 1
ATOM 620 N N . CYS A 1 78 ? 41.903 31.007 1.472 1.00 37.09 78 CYS A N 1
ATOM 621 C CA . CYS A 1 78 ? 41.768 32.061 0.469 1.00 37.09 78 CYS A CA 1
ATOM 622 C C . CYS A 1 78 ? 40.269 32.223 0.175 1.00 37.09 78 CYS A C 1
ATOM 624 O O . CYS A 1 78 ? 39.662 31.309 -0.383 1.00 37.09 78 CYS A O 1
ATOM 626 N N . PRO A 1 79 ? 39.645 33.339 0.588 1.00 56.56 79 PRO A N 1
ATOM 627 C CA . PRO A 1 79 ? 38.302 33.710 0.174 1.00 56.56 79 PRO A CA 1
ATOM 628 C C . PRO A 1 79 ? 38.367 34.566 -1.102 1.00 56.56 79 PRO A C 1
ATOM 630 O O . PRO A 1 79 ? 39.385 35.194 -1.378 1.00 56.56 79 PRO A O 1
ATOM 633 N N . ARG A 1 80 ? 37.232 34.658 -1.803 1.00 47.66 80 ARG A N 1
ATOM 634 C CA . ARG A 1 80 ? 36.978 35.400 -3.056 1.00 47.66 80 ARG A CA 1
ATOM 635 C C . ARG A 1 80 ? 37.395 34.683 -4.335 1.00 47.66 80 ARG A C 1
ATOM 637 O O . ARG A 1 80 ? 38.467 34.913 -4.869 1.00 47.66 80 ARG A O 1
ATOM 644 N N . MET A 1 81 ? 36.430 33.985 -4.918 1.00 37.41 81 MET A N 1
ATOM 645 C CA . MET A 1 81 ? 36.141 34.139 -6.341 1.00 37.41 81 MET A CA 1
ATOM 646 C C . MET A 1 81 ? 34.639 34.355 -6.483 1.00 37.41 81 MET A C 1
ATOM 648 O O . MET A 1 81 ? 33.826 33.782 -5.757 1.00 37.41 81 MET A O 1
ATOM 652 N N . LEU A 1 82 ? 34.319 35.321 -7.331 1.00 42.31 82 LEU A N 1
ATOM 653 C CA . LEU A 1 82 ? 33.019 35.931 -7.478 1.00 42.31 82 LEU A CA 1
ATOM 654 C C . LEU A 1 82 ? 31.971 34.946 -7.995 1.00 42.31 82 LEU A C 1
ATOM 656 O O . LEU A 1 82 ? 32.249 34.039 -8.774 1.00 42.31 82 LEU A O 1
ATOM 660 N N . ARG A 1 83 ? 30.727 35.233 -7.605 1.00 46.78 83 ARG A N 1
ATOM 661 C CA . ARG A 1 83 ? 29.513 34.809 -8.296 1.00 46.78 83 ARG A CA 1
ATOM 662 C C . ARG A 1 83 ? 29.662 35.063 -9.803 1.00 46.78 83 ARG A C 1
ATOM 664 O O . ARG A 1 83 ? 29.666 36.218 -10.214 1.00 46.78 83 ARG A O 1
ATOM 671 N N . CYS A 1 84 ? 29.663 34.009 -10.612 1.00 35.31 84 CYS A N 1
ATOM 672 C CA . CYS A 1 84 ? 29.050 34.071 -11.935 1.00 35.31 84 CYS A CA 1
ATOM 673 C C . CYS A 1 84 ? 27.649 33.474 -11.807 1.00 35.31 84 CYS A C 1
ATOM 675 O O . CYS A 1 84 ? 27.467 32.265 -11.691 1.00 35.31 84 CYS A O 1
ATOM 677 N N . ARG A 1 85 ? 26.655 34.364 -11.746 1.00 47.81 85 ARG A N 1
ATOM 678 C CA . ARG A 1 85 ? 25.267 34.024 -12.051 1.00 47.81 85 ARG A CA 1
ATOM 679 C C . ARG A 1 85 ? 25.197 33.694 -13.541 1.00 47.81 85 ARG A C 1
ATOM 681 O O . ARG A 1 85 ? 25.656 34.492 -14.347 1.00 47.81 85 ARG A O 1
ATOM 688 N N . GLY A 1 86 ? 24.556 32.576 -13.865 1.00 48.75 86 GLY A N 1
ATOM 689 C CA . GLY A 1 86 ? 24.094 32.264 -15.214 1.00 48.75 86 GLY A CA 1
ATOM 690 C C . GLY A 1 86 ? 25.012 31.326 -15.983 1.00 48.75 86 GLY A C 1
ATOM 691 O O . GLY A 1 86 ? 25.847 31.781 -16.747 1.00 48.75 86 GLY A O 1
ATOM 692 N N . CYS A 1 87 ? 24.807 30.023 -15.807 1.00 36.09 87 CYS A N 1
ATOM 693 C CA . CYS A 1 87 ? 24.980 29.018 -16.858 1.00 36.09 87 CYS A CA 1
ATOM 694 C C . CYS A 1 87 ? 24.188 27.779 -16.436 1.00 36.09 87 CYS A C 1
ATOM 696 O O . CYS A 1 87 ? 24.720 26.807 -15.907 1.00 36.09 87 CYS A O 1
ATOM 698 N N . SER A 1 88 ? 22.872 27.874 -16.609 1.00 41.66 88 SER A N 1
ATOM 699 C CA . SER A 1 88 ? 22.003 26.708 -16.694 1.00 41.66 88 SER A CA 1
ATOM 700 C C . SER A 1 88 ? 22.377 25.949 -17.960 1.00 41.66 88 SER A C 1
ATOM 702 O O . SER A 1 88 ? 22.521 26.539 -19.030 1.00 41.66 88 SER A O 1
ATOM 704 N N . ALA A 1 89 ? 22.561 24.648 -17.803 1.00 45.34 89 ALA A N 1
ATOM 705 C CA . ALA A 1 89 ? 22.863 23.717 -18.865 1.00 45.34 89 ALA A CA 1
ATOM 706 C C . ALA A 1 89 ? 21.797 23.746 -19.973 1.00 45.34 89 ALA A C 1
ATOM 708 O O . ALA A 1 89 ? 20.608 23.590 -19.708 1.00 45.34 89 ALA A O 1
ATOM 709 N N . ALA A 1 90 ? 22.256 23.855 -21.216 1.00 41.31 90 ALA A N 1
ATOM 710 C CA . ALA A 1 90 ? 21.566 23.328 -22.382 1.00 41.31 90 ALA A CA 1
ATOM 711 C C . ALA A 1 90 ? 22.547 22.372 -23.066 1.00 41.31 90 ALA A C 1
ATOM 713 O O . ALA A 1 90 ? 23.392 22.779 -23.861 1.00 41.31 90 ALA A O 1
ATOM 714 N N . VAL A 1 91 ? 22.479 21.095 -22.685 1.00 45.62 91 VAL A N 1
ATOM 715 C CA . VAL A 1 91 ? 23.154 20.007 -23.397 1.00 45.62 91 VAL A CA 1
ATOM 716 C C . VAL A 1 91 ? 22.429 19.860 -24.729 1.00 45.62 91 VAL A C 1
ATOM 718 O O . VAL A 1 91 ? 21.340 19.300 -24.806 1.00 45.62 91 VAL A O 1
ATOM 721 N N . THR A 1 92 ? 23.001 20.465 -25.764 1.00 42.66 92 THR A N 1
ATOM 722 C CA . THR A 1 92 ? 22.524 20.378 -27.141 1.00 42.66 92 THR A CA 1
ATOM 723 C C . THR A 1 92 ? 23.287 19.268 -27.846 1.00 42.66 92 THR A C 1
ATOM 725 O O . THR A 1 92 ? 24.517 19.231 -27.856 1.00 42.66 92 THR A O 1
ATOM 728 N N . TYR A 1 93 ? 22.521 18.345 -28.414 1.00 40.22 93 TYR A N 1
ATOM 729 C CA . TYR A 1 93 ? 22.985 17.306 -29.313 1.00 40.22 93 TYR A CA 1
ATOM 730 C C . TYR A 1 93 ? 23.716 17.934 -30.507 1.00 40.22 93 TYR A C 1
ATOM 732 O O . TYR A 1 93 ? 23.185 18.800 -31.200 1.00 40.22 93 TYR A O 1
ATOM 740 N N . PHE A 1 94 ? 24.946 17.480 -30.732 1.00 39.97 94 PHE A N 1
ATOM 741 C CA . PHE A 1 94 ? 25.753 17.791 -31.905 1.00 39.97 94 PHE A CA 1
ATOM 742 C C . PHE A 1 94 ? 25.155 17.087 -33.134 1.00 39.97 94 PHE A C 1
ATOM 744 O O . PHE A 1 94 ? 25.266 15.871 -33.276 1.00 39.97 94 PHE A O 1
ATOM 751 N N . LEU A 1 95 ? 24.562 17.860 -34.043 1.00 41.09 95 LEU A N 1
ATOM 752 C CA . LEU A 1 95 ? 24.480 17.522 -35.465 1.00 41.09 95 LEU A CA 1
ATOM 753 C C . LEU A 1 95 ? 25.547 18.352 -36.199 1.00 41.09 95 LEU A C 1
ATOM 755 O O . LEU A 1 95 ? 25.644 19.555 -35.951 1.00 41.09 95 LEU A O 1
ATOM 759 N N . PRO A 1 96 ? 26.367 17.747 -37.076 1.00 55.31 96 PRO A N 1
ATOM 760 C CA . PRO A 1 96 ? 27.415 18.453 -37.798 1.00 55.31 96 PRO A CA 1
ATOM 761 C C . PRO A 1 96 ? 26.870 18.978 -39.128 1.00 55.31 96 PRO A C 1
ATOM 763 O O . PRO A 1 96 ? 26.238 18.204 -39.841 1.00 55.31 96 PRO A O 1
ATOM 766 N N . LEU A 1 97 ? 27.137 20.247 -39.472 1.00 43.09 97 LEU A N 1
ATOM 767 C CA . LEU A 1 97 ? 27.296 20.776 -40.845 1.00 43.09 97 LEU A CA 1
ATOM 768 C C . LEU A 1 97 ? 27.469 22.315 -40.836 1.00 43.09 97 LEU A C 1
ATOM 770 O O . LEU A 1 97 ? 27.223 22.959 -39.820 1.00 43.09 97 LEU A O 1
ATOM 774 N N . PRO A 1 98 ? 27.971 22.898 -41.936 1.00 51.16 98 PRO A N 1
ATOM 775 C CA . PRO A 1 98 ? 29.372 23.200 -42.182 1.00 51.16 98 PRO A CA 1
ATOM 776 C C . PRO A 1 98 ? 29.677 24.685 -41.932 1.00 51.16 98 PRO A C 1
ATOM 778 O O . PRO A 1 98 ? 28.788 25.516 -41.977 1.00 51.16 98 PRO A O 1
ATOM 781 N N . HIS A 1 99 ? 30.946 25.002 -41.686 1.00 45.78 99 HIS A N 1
ATOM 782 C CA . HIS A 1 99 ? 31.651 26.260 -41.994 1.00 45.78 99 HIS A CA 1
ATOM 783 C C . HIS A 1 99 ? 32.820 26.368 -41.016 1.00 45.78 99 HIS A C 1
ATOM 785 O O . HIS A 1 99 ? 32.820 27.145 -40.066 1.00 45.78 99 HIS A O 1
ATOM 791 N N . CYS A 1 100 ? 33.845 25.551 -41.259 1.00 38.16 100 CYS A N 1
ATOM 792 C CA . CYS A 1 100 ? 35.170 25.862 -40.752 1.00 38.16 100 CYS A CA 1
ATOM 793 C C . CYS A 1 100 ? 35.759 26.976 -41.631 1.00 38.16 100 CYS A C 1
ATOM 795 O O . CYS A 1 100 ? 35.973 26.737 -42.823 1.00 38.16 100 CYS A O 1
ATOM 797 N N . PRO A 1 101 ? 36.074 28.164 -41.089 1.00 49.53 101 PRO A N 1
ATOM 798 C CA . PRO A 1 101 ? 37.131 28.972 -41.662 1.00 49.53 101 PRO A CA 1
ATOM 799 C C . PRO A 1 101 ? 38.433 28.181 -41.503 1.00 49.53 101 PRO A C 1
ATOM 801 O O . PRO A 1 101 ? 38.755 27.684 -40.424 1.00 49.53 101 PRO A O 1
ATOM 804 N N . LEU A 1 102 ? 39.118 28.016 -42.628 1.00 48.84 102 LEU A N 1
ATOM 805 C CA . LEU A 1 102 ? 40.420 27.379 -42.808 1.00 48.84 102 LEU A CA 1
ATOM 806 C C . LEU A 1 102 ? 41.307 27.407 -41.545 1.00 48.84 102 LEU A C 1
ATOM 808 O O . LEU A 1 102 ? 41.613 28.495 -41.044 1.00 48.84 102 LEU A O 1
ATOM 812 N N . PRO A 1 103 ? 41.816 26.257 -41.065 1.00 46.62 103 PRO A N 1
ATOM 813 C CA . PRO A 1 103 ? 42.940 26.282 -40.150 1.00 46.62 103 PRO A CA 1
ATOM 814 C C . PRO A 1 103 ? 44.128 26.897 -40.895 1.00 46.62 103 PRO A C 1
ATOM 816 O O . PRO A 1 103 ? 44.558 26.410 -41.943 1.00 46.62 103 PRO A O 1
ATOM 819 N N . LYS A 1 104 ? 44.655 27.995 -40.347 1.00 51.31 104 LYS A N 1
ATOM 820 C CA . LYS A 1 104 ? 45.971 28.527 -40.706 1.00 51.31 104 LYS A CA 1
ATOM 821 C C . LYS A 1 104 ? 46.964 27.368 -40.628 1.00 51.31 104 LYS A C 1
ATOM 823 O O . LYS A 1 104 ? 47.270 26.897 -39.537 1.00 51.31 104 LYS A O 1
ATOM 828 N N . CYS A 1 105 ? 47.427 26.895 -41.781 1.00 41.16 105 CYS A N 1
ATOM 829 C CA . CYS A 1 105 ? 48.471 25.886 -41.865 1.00 41.16 105 CYS A CA 1
ATOM 830 C C . CYS A 1 105 ? 49.720 26.408 -41.132 1.00 41.16 105 CYS A C 1
ATOM 832 O O . CYS A 1 105 ? 50.252 27.444 -41.533 1.00 41.16 105 CYS A O 1
ATOM 834 N N . PRO A 1 106 ? 50.235 25.715 -40.100 1.00 51.25 106 PRO A N 1
ATOM 835 C CA . PRO A 1 106 ? 51.492 26.072 -39.456 1.00 51.25 106 PRO A CA 1
ATOM 836 C C . PRO A 1 106 ? 52.698 25.474 -40.201 1.00 51.25 106 PRO A C 1
ATOM 838 O O . PRO A 1 106 ? 53.762 25.308 -39.619 1.00 51.25 106 PRO A O 1
ATOM 841 N N . PHE A 1 107 ? 52.569 25.180 -41.499 1.00 45.47 107 PHE A N 1
ATOM 842 C CA . PHE A 1 107 ? 53.696 24.812 -42.354 1.00 45.47 107 PHE A CA 1
ATOM 843 C C . PHE A 1 107 ? 54.326 26.071 -42.960 1.00 45.47 107 PHE A C 1
ATOM 845 O O . PHE A 1 107 ? 54.284 26.321 -44.162 1.00 45.47 107 PHE A O 1
ATOM 852 N N . ARG A 1 108 ? 54.960 26.872 -42.095 1.00 51.09 108 ARG A N 1
ATOM 853 C CA . ARG A 1 108 ? 56.186 27.566 -42.503 1.00 51.09 108 ARG A CA 1
ATOM 854 C C . ARG A 1 108 ? 57.218 26.468 -42.782 1.00 51.09 108 ARG A C 1
ATOM 856 O O . ARG A 1 108 ? 57.423 25.620 -41.925 1.00 51.09 108 ARG A O 1
ATOM 863 N N . HIS A 1 109 ? 57.846 26.518 -43.957 1.00 55.69 109 HIS A N 1
ATOM 864 C CA . HIS A 1 109 ? 58.854 25.578 -44.482 1.00 55.69 109 HIS A CA 1
ATOM 865 C C . HIS A 1 109 ? 58.324 24.383 -45.294 1.00 55.69 109 HIS A C 1
ATOM 867 O O . HIS A 1 109 ? 58.607 23.231 -44.989 1.00 55.69 109 HIS A O 1
ATOM 873 N N . CYS A 1 110 ? 57.669 24.662 -46.425 1.00 38.09 110 CYS A N 1
ATOM 874 C CA . CYS A 1 110 ? 57.945 23.869 -47.626 1.00 38.09 110 CYS A CA 1
ATOM 875 C C . CYS A 1 110 ? 59.186 24.471 -48.308 1.00 38.09 110 CYS A C 1
ATOM 877 O O . CYS A 1 110 ? 59.104 25.605 -48.789 1.00 38.09 110 CYS A O 1
ATOM 879 N N . PRO A 1 111 ? 60.344 23.788 -48.345 1.00 52.66 111 PRO A N 1
ATOM 880 C CA . PRO A 1 111 ? 61.399 24.170 -49.265 1.00 52.66 111 PRO A CA 1
ATOM 881 C C . PRO A 1 111 ? 60.882 23.881 -50.676 1.00 52.66 111 PRO A C 1
ATOM 883 O O . PRO A 1 111 ? 60.641 22.732 -51.036 1.00 52.66 111 PRO A O 1
ATOM 886 N N . LEU A 1 112 ? 60.683 24.935 -51.468 1.00 52.84 112 LEU A N 1
ATOM 887 C CA . LEU A 1 112 ? 60.576 24.814 -52.920 1.00 52.84 112 LEU A CA 1
ATOM 888 C C . LEU A 1 112 ? 61.711 23.895 -53.409 1.00 52.84 112 LEU A C 1
ATOM 890 O O . LEU A 1 112 ? 62.863 24.132 -53.020 1.00 52.84 112 LEU A O 1
ATOM 894 N N . PRO A 1 113 ? 61.452 22.877 -54.251 1.00 53.06 113 PRO A N 1
ATOM 895 C CA . PRO A 1 113 ? 62.539 22.229 -54.959 1.00 53.06 113 PRO A CA 1
ATOM 896 C C . PRO A 1 113 ? 63.232 23.319 -55.779 1.00 53.06 113 PRO A C 1
ATOM 898 O O . PRO A 1 113 ? 62.621 23.975 -56.624 1.00 53.06 113 PRO A O 1
ATOM 901 N N . LYS A 1 114 ? 64.503 23.573 -55.455 1.00 47.44 114 LYS A N 1
ATOM 902 C CA . LYS A 1 114 ? 65.381 24.451 -56.225 1.00 47.44 114 LYS A CA 1
ATOM 903 C C . LYS A 1 114 ? 65.276 24.016 -57.684 1.00 47.44 114 LYS A C 1
ATOM 905 O O . LYS A 1 114 ? 65.655 22.894 -58.007 1.00 47.44 114 LYS A O 1
ATOM 910 N N . CYS A 1 115 ? 64.750 24.886 -58.543 1.00 44.75 115 CYS A N 1
ATOM 911 C CA . CYS A 1 115 ? 64.866 24.711 -59.984 1.00 44.75 115 CYS A CA 1
ATOM 912 C C . CYS A 1 115 ? 66.359 24.537 -60.298 1.00 44.75 115 CYS A C 1
ATOM 914 O O . CYS A 1 115 ? 67.135 25.433 -59.943 1.00 44.75 115 CYS A O 1
ATOM 916 N N . PRO A 1 116 ? 66.798 23.415 -60.896 1.00 52.44 116 PRO A N 1
ATOM 917 C CA . PRO A 1 116 ? 68.173 23.303 -61.335 1.00 52.44 116 PRO A CA 1
ATOM 918 C C . PRO A 1 116 ? 68.390 24.363 -62.411 1.00 52.44 116 PRO A C 1
ATOM 920 O O . PRO A 1 116 ? 67.716 24.404 -63.440 1.00 52.44 116 PRO A O 1
ATOM 923 N N . SER A 1 117 ? 69.305 25.273 -62.106 1.00 47.50 117 SER A N 1
ATOM 924 C CA . SER A 1 117 ? 69.829 26.274 -63.011 1.00 47.50 117 SER A CA 1
ATOM 925 C C . SER A 1 117 ? 70.221 25.623 -64.335 1.00 47.50 117 SER A C 1
ATOM 927 O O . SER A 1 117 ? 70.952 24.633 -64.382 1.00 47.50 117 SER A O 1
ATOM 929 N N . LEU A 1 118 ? 69.717 26.217 -65.414 1.00 50.31 118 LEU A N 1
ATOM 930 C CA . LEU A 1 118 ? 70.075 25.942 -66.797 1.00 50.31 118 LEU A CA 1
ATOM 931 C C . LEU A 1 118 ? 71.593 26.080 -66.982 1.00 50.31 118 LEU A C 1
ATOM 933 O O . LEU A 1 118 ? 72.112 27.154 -67.282 1.00 50.31 118 LEU A O 1
ATOM 937 N N . LEU A 1 119 ? 72.314 24.974 -66.822 1.00 47.66 119 LEU A N 1
ATOM 938 C CA . LEU A 1 119 ? 73.693 24.830 -67.262 1.00 47.66 119 LEU A CA 1
ATOM 939 C C . LEU A 1 119 ? 73.662 24.636 -68.783 1.00 47.66 119 LEU A C 1
ATOM 941 O O . LEU A 1 119 ? 73.532 23.523 -69.291 1.00 47.66 119 LEU A O 1
ATOM 945 N N . ARG A 1 120 ? 73.764 25.748 -69.522 1.00 48.75 120 ARG A N 1
ATOM 946 C CA . ARG A 1 120 ? 74.126 25.753 -70.946 1.00 48.75 120 ARG A CA 1
ATOM 947 C C . ARG A 1 120 ? 75.515 25.119 -71.097 1.00 48.75 120 ARG A C 1
ATOM 949 O O . ARG A 1 120 ? 76.527 25.812 -71.059 1.00 48.75 120 ARG A O 1
ATOM 956 N N . ARG A 1 121 ? 75.577 23.798 -71.282 1.00 41.47 121 ARG A N 1
ATOM 957 C CA . ARG A 1 121 ? 76.741 23.137 -71.884 1.00 41.47 121 ARG A CA 1
ATOM 958 C C . ARG A 1 121 ? 76.609 23.242 -73.399 1.00 41.47 121 ARG A C 1
ATOM 960 O O . ARG A 1 121 ? 75.833 22.521 -74.016 1.00 41.47 121 ARG A O 1
ATOM 967 N N . SER A 1 122 ? 77.374 24.166 -73.974 1.00 50.16 122 SER A N 1
ATOM 968 C CA . SER A 1 122 ? 77.659 24.209 -75.406 1.00 50.16 122 SER A CA 1
ATOM 969 C C . SER A 1 122 ? 78.460 22.952 -75.756 1.00 50.16 122 SER A C 1
ATOM 971 O O . SER A 1 122 ? 79.637 22.850 -75.417 1.00 50.16 122 SER A O 1
ATOM 973 N N . THR A 1 123 ? 77.797 21.951 -76.333 1.00 48.44 123 THR A N 1
ATOM 974 C CA . THR A 1 123 ? 78.458 20.776 -76.908 1.00 48.44 123 THR A CA 1
ATOM 975 C C . THR A 1 123 ? 78.627 21.019 -78.400 1.00 48.44 123 THR A C 1
ATOM 977 O O . THR A 1 123 ? 77.694 21.421 -79.094 1.00 48.44 123 THR A O 1
ATOM 980 N N . ALA A 1 124 ? 79.860 20.852 -78.871 1.00 46.56 124 ALA A N 1
ATOM 981 C CA . ALA A 1 124 ? 80.218 20.977 -80.271 1.00 46.56 124 ALA A CA 1
ATOM 982 C C . ALA A 1 124 ? 79.387 20.001 -81.114 1.00 46.56 124 ALA A C 1
ATOM 984 O O . ALA A 1 124 ? 79.307 18.811 -80.808 1.00 46.56 124 ALA A O 1
ATOM 985 N N . VAL A 1 125 ? 78.780 20.520 -82.182 1.00 49.34 125 VAL A N 1
ATOM 986 C CA . VAL A 1 125 ? 78.055 19.745 -83.190 1.00 49.34 125 VAL A CA 1
ATOM 987 C C . VAL A 1 125 ? 79.072 18.906 -83.967 1.00 49.34 125 VAL A C 1
ATOM 989 O O . VAL A 1 125 ? 79.577 19.317 -85.009 1.00 49.34 125 VAL A O 1
ATOM 992 N N . VAL A 1 126 ? 79.399 17.723 -83.451 1.00 48.97 126 VAL A N 1
ATOM 993 C CA . VAL A 1 126 ? 80.015 16.662 -84.249 1.00 48.97 126 VAL A CA 1
ATOM 994 C C . VAL A 1 126 ? 78.894 16.096 -85.112 1.00 48.97 126 VAL A C 1
ATOM 996 O O . VAL A 1 126 ? 78.007 15.419 -84.603 1.00 48.97 126 VAL A O 1
ATOM 999 N N . ARG A 1 127 ? 78.887 16.440 -86.407 1.00 48.78 127 ARG A N 1
ATOM 1000 C CA . ARG A 1 127 ? 77.980 15.850 -87.402 1.00 48.78 127 ARG A CA 1
ATOM 1001 C C . ARG A 1 127 ? 78.281 14.348 -87.494 1.00 48.78 127 ARG A C 1
ATOM 1003 O O . ARG A 1 127 ? 79.359 14.004 -87.977 1.00 48.78 127 ARG A O 1
ATOM 1010 N N . PRO A 1 128 ? 77.379 13.458 -87.052 1.00 49.25 128 PRO A N 1
ATOM 1011 C CA . PRO A 1 128 ? 77.568 12.034 -87.266 1.00 49.25 128 PRO A CA 1
ATOM 1012 C C . PRO A 1 128 ? 77.438 11.728 -88.763 1.00 49.25 128 PRO A C 1
ATOM 1014 O O . PRO A 1 128 ? 76.622 12.330 -89.466 1.00 49.25 128 PRO A O 1
ATOM 1017 N N . HIS A 1 129 ? 78.263 10.804 -89.251 1.00 57.66 129 HIS A N 1
ATOM 1018 C CA . HIS A 1 129 ? 78.139 10.262 -90.600 1.00 57.66 129 HIS A CA 1
ATOM 1019 C C . HIS A 1 129 ? 76.725 9.707 -90.809 1.00 57.66 129 HIS A C 1
ATOM 1021 O O . HIS A 1 129 ? 76.207 8.979 -89.962 1.00 57.66 129 HIS A O 1
ATOM 1027 N N . ALA A 1 130 ? 76.101 10.082 -91.929 1.00 53.78 130 ALA A N 1
ATOM 1028 C CA . ALA A 1 130 ? 74.759 9.647 -92.284 1.00 53.78 130 ALA A CA 1
ATOM 1029 C C . ALA A 1 130 ? 74.712 8.106 -92.347 1.00 53.78 130 ALA A C 1
ATOM 1031 O O . ALA A 1 130 ? 75.502 7.516 -93.091 1.00 53.78 130 ALA A O 1
ATOM 1032 N N . PRO A 1 131 ? 73.834 7.449 -91.570 1.00 57.97 131 PRO A N 1
ATOM 1033 C CA . PRO A 1 131 ? 73.699 6.001 -91.604 1.00 57.97 131 PRO A CA 1
ATOM 1034 C C . PRO A 1 131 ? 73.224 5.555 -92.987 1.00 57.97 131 PRO A C 1
ATOM 1036 O O . PRO A 1 131 ? 72.475 6.262 -93.667 1.00 57.97 131 PRO A O 1
ATOM 1039 N N . SER A 1 132 ? 73.659 4.368 -93.406 1.00 64.62 132 SER A N 1
ATOM 1040 C CA . SER A 1 132 ? 73.201 3.781 -94.666 1.00 64.62 132 SER A CA 1
ATOM 1041 C C . SER A 1 132 ? 71.669 3.583 -94.649 1.00 64.62 132 SER A C 1
ATOM 1043 O O . SER A 1 132 ? 71.098 3.323 -93.584 1.00 64.62 132 SER A O 1
ATOM 1045 N N . PRO A 1 133 ? 70.971 3.684 -95.797 1.00 74.25 133 PRO A N 1
ATOM 1046 C CA . PRO A 1 133 ? 69.508 3.598 -95.863 1.00 74.25 133 PRO A CA 1
ATOM 1047 C C . PRO A 1 133 ? 68.906 2.348 -95.199 1.00 74.25 133 PRO A C 1
ATOM 1049 O O . PRO A 1 133 ? 67.843 2.445 -94.591 1.00 74.25 133 PRO A O 1
ATOM 1052 N N . GLN A 1 134 ? 69.598 1.202 -95.249 1.00 73.25 134 GLN A N 1
ATOM 1053 C 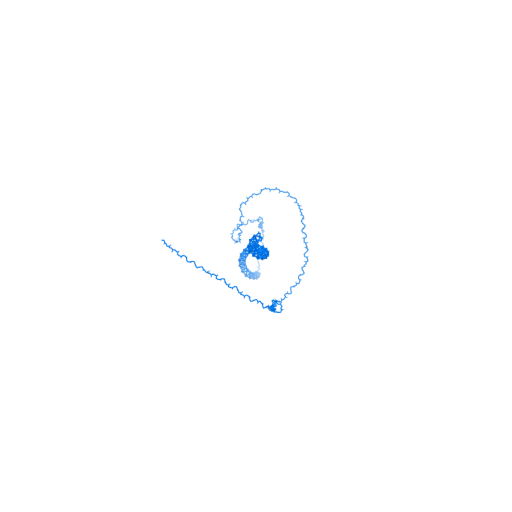CA . GLN A 1 134 ? 69.168 -0.037 -94.587 1.00 73.25 134 GLN A CA 1
ATOM 1054 C C . GLN A 1 134 ? 69.243 0.037 -93.052 1.00 73.25 134 GLN A C 1
ATOM 1056 O O . GLN A 1 134 ? 68.294 -0.348 -92.371 1.00 73.25 134 GLN A O 1
ATOM 1061 N N . GLN A 1 135 ? 70.308 0.609 -92.483 1.00 75.12 135 GLN A N 1
ATOM 1062 C CA . GLN A 1 135 ? 70.435 0.752 -91.025 1.00 75.12 135 GLN A CA 1
ATOM 1063 C C . GLN A 1 135 ? 69.373 1.694 -90.444 1.00 75.12 135 GLN A C 1
ATOM 1065 O O . GLN A 1 135 ? 68.878 1.479 -89.340 1.00 75.12 135 GLN A O 1
ATOM 1070 N N . ALA A 1 136 ? 68.973 2.717 -91.204 1.00 78.88 136 ALA A N 1
ATOM 1071 C CA . ALA A 1 136 ? 67.882 3.602 -90.813 1.00 78.88 136 ALA A CA 1
ATOM 1072 C C . ALA A 1 136 ? 66.512 2.899 -90.838 1.00 78.88 136 ALA A C 1
ATOM 1074 O O . ALA A 1 136 ? 65.638 3.255 -90.048 1.00 78.88 136 ALA A O 1
ATOM 1075 N N . THR A 1 137 ? 66.300 1.916 -91.722 1.00 85.94 137 THR A N 1
ATOM 1076 C CA . THR A 1 137 ? 65.047 1.146 -91.745 1.00 85.94 137 THR A CA 1
ATOM 1077 C C . THR A 1 137 ? 64.955 0.139 -90.610 1.00 85.94 137 THR A C 1
ATOM 1079 O O . THR A 1 137 ? 63.877 0.002 -90.039 1.00 85.94 137 THR A O 1
ATOM 1082 N N . ASP A 1 138 ? 66.056 -0.510 -90.237 1.00 88.19 138 ASP A N 1
ATOM 1083 C CA . ASP A 1 138 ? 66.041 -1.490 -89.147 1.00 88.19 138 ASP A CA 1
ATOM 1084 C C . ASP A 1 138 ? 65.920 -0.800 -87.780 1.00 88.19 138 ASP A C 1
ATOM 1086 O O . ASP A 1 138 ? 65.033 -1.148 -87.008 1.00 88.19 138 ASP A O 1
ATOM 1090 N N . ALA A 1 139 ? 66.627 0.316 -87.554 1.00 87.75 139 ALA A N 1
ATOM 1091 C CA . ALA A 1 139 ? 66.437 1.128 -86.345 1.00 87.75 139 ALA A CA 1
ATOM 1092 C C . ALA A 1 139 ? 64.993 1.657 -86.193 1.00 87.75 139 ALA A C 1
ATOM 1094 O O . ALA A 1 139 ? 64.476 1.793 -85.081 1.00 87.75 139 ALA A O 1
ATOM 1095 N N . ARG A 1 140 ? 64.313 1.954 -87.312 1.00 92.38 140 ARG A N 1
ATOM 1096 C CA . ARG A 1 140 ? 62.892 2.341 -87.300 1.00 92.38 140 ARG A CA 1
ATOM 1097 C C . ARG A 1 140 ? 61.986 1.174 -86.920 1.00 92.38 140 ARG A C 1
ATOM 1099 O O . ARG A 1 140 ? 61.034 1.408 -86.185 1.00 92.38 140 ARG A O 1
ATOM 1106 N N . LYS A 1 141 ? 62.262 -0.045 -87.393 1.00 94.56 141 LYS A N 1
ATOM 1107 C CA . LYS A 1 141 ? 61.496 -1.241 -87.008 1.00 94.56 141 LYS A CA 1
ATOM 1108 C C . LYS A 1 141 ? 61.647 -1.528 -85.519 1.00 94.56 141 LYS A C 1
ATOM 1110 O O . LYS A 1 141 ? 60.628 -1.640 -84.850 1.00 94.56 141 LYS A O 1
ATOM 1115 N N . ASP A 1 142 ? 62.871 -1.507 -84.996 1.00 94.81 142 ASP A N 1
ATOM 1116 C CA . ASP A 1 142 ? 63.136 -1.721 -83.567 1.00 94.81 142 ASP A CA 1
ATOM 1117 C C . ASP A 1 142 ? 62.409 -0.677 -82.704 1.00 94.81 142 ASP A C 1
ATOM 1119 O O . ASP A 1 142 ? 61.787 -0.998 -81.693 1.00 94.81 142 ASP A O 1
ATOM 1123 N N . THR A 1 143 ? 62.415 0.589 -83.140 1.00 96.19 143 THR A N 1
ATOM 1124 C CA . THR A 1 143 ? 61.667 1.660 -82.462 1.00 96.19 143 THR A CA 1
ATOM 1125 C C . THR A 1 143 ? 60.159 1.406 -82.501 1.00 96.19 143 THR A C 1
ATOM 1127 O O . THR A 1 143 ? 59.476 1.610 -81.500 1.00 96.19 143 THR A O 1
ATOM 1130 N N . ILE A 1 144 ? 59.619 0.958 -83.639 1.00 96.81 144 ILE A N 1
ATOM 1131 C CA . ILE A 1 144 ? 58.196 0.617 -83.765 1.00 96.81 144 ILE A CA 1
ATOM 1132 C C . ILE A 1 144 ? 57.843 -0.549 -82.836 1.00 96.81 144 ILE A C 1
ATOM 1134 O O . ILE A 1 144 ? 56.840 -0.464 -82.133 1.00 96.81 144 ILE A O 1
ATOM 1138 N N . GLU A 1 145 ? 58.654 -1.606 -82.789 1.00 97.25 145 GLU A N 1
ATOM 1139 C CA . GLU A 1 145 ? 58.431 -2.754 -81.903 1.00 97.25 145 GLU A CA 1
ATOM 1140 C C . GLU A 1 145 ? 58.454 -2.347 -80.425 1.00 97.25 145 GLU A C 1
ATOM 1142 O O . GLU A 1 145 ? 57.549 -2.721 -79.675 1.00 97.25 145 GLU A O 1
ATOM 1147 N N . LEU A 1 146 ? 59.412 -1.504 -80.019 1.00 97.44 146 LEU A N 1
ATOM 1148 C CA . LEU A 1 146 ? 59.469 -0.951 -78.664 1.00 97.44 146 LEU A CA 1
ATOM 1149 C C . LEU A 1 146 ? 58.214 -0.143 -78.327 1.00 97.44 146 LEU A C 1
ATOM 1151 O O . LEU A 1 146 ? 57.582 -0.407 -77.306 1.00 97.44 146 LEU A O 1
ATOM 1155 N N . LEU A 1 147 ? 57.797 0.778 -79.198 1.00 97.00 147 LEU A N 1
ATOM 1156 C CA . LEU A 1 147 ? 56.591 1.585 -78.983 1.00 97.00 147 LEU A CA 1
ATOM 1157 C C . LEU A 1 147 ? 55.319 0.730 -78.929 1.00 97.00 147 LEU A C 1
ATOM 1159 O O . LEU A 1 147 ? 54.413 1.005 -78.145 1.00 97.00 147 LEU A O 1
ATOM 1163 N N . VAL A 1 148 ? 55.238 -0.327 -79.742 1.00 97.81 148 VAL A N 1
ATOM 1164 C CA . VAL A 1 148 ? 54.127 -1.287 -79.695 1.00 97.81 148 VAL A CA 1
ATOM 1165 C C . VAL A 1 148 ? 54.130 -2.048 -78.368 1.00 97.81 148 VAL A C 1
ATOM 1167 O O . VAL A 1 148 ? 53.063 -2.223 -77.775 1.00 97.81 148 VAL A O 1
ATOM 1170 N N . SER A 1 149 ? 55.302 -2.464 -77.882 1.00 97.56 149 SER A N 1
ATOM 1171 C CA . SER A 1 149 ? 55.448 -3.147 -76.592 1.00 97.56 149 SER A CA 1
ATOM 1172 C C . SER A 1 149 ? 55.059 -2.244 -75.412 1.00 97.56 149 SER A C 1
ATOM 1174 O O . SER A 1 149 ? 54.264 -2.654 -74.568 1.00 97.56 149 SER A O 1
ATOM 1176 N N . GLU A 1 150 ? 55.506 -0.986 -75.412 1.00 98.00 150 GLU A N 1
ATOM 1177 C CA . GLU A 1 150 ? 55.164 0.019 -74.403 1.00 98.00 150 GLU A CA 1
ATOM 1178 C C . GLU A 1 150 ? 53.665 0.324 -74.419 1.00 98.00 150 GLU A C 1
ATOM 1180 O O . GLU A 1 150 ? 53.010 0.288 -73.381 1.00 98.00 150 GLU A O 1
ATOM 1185 N N . ARG A 1 151 ? 53.074 0.522 -75.604 1.00 98.06 151 ARG A N 1
ATOM 1186 C CA . ARG A 1 151 ? 51.622 0.691 -75.747 1.00 98.06 151 ARG A CA 1
ATOM 1187 C C . ARG A 1 151 ? 50.859 -0.503 -75.170 1.00 98.06 151 ARG A C 1
ATOM 1189 O O . ARG A 1 151 ? 49.828 -0.302 -74.531 1.00 98.06 151 ARG A O 1
ATOM 1196 N N . ASN A 1 152 ? 51.319 -1.733 -75.403 1.00 97.88 152 ASN A N 1
ATOM 1197 C CA . ASN A 1 152 ? 50.665 -2.928 -74.863 1.00 97.88 152 ASN A CA 1
ATOM 1198 C C . ASN A 1 152 ? 50.730 -2.962 -73.331 1.00 97.88 152 ASN A C 1
ATOM 1200 O O . ASN A 1 152 ? 49.708 -3.224 -72.702 1.00 97.88 152 ASN A O 1
ATOM 1204 N N . LEU A 1 153 ? 51.886 -2.639 -72.742 1.00 98.25 153 LEU A N 1
ATOM 1205 C CA . LEU A 1 153 ? 52.051 -2.537 -71.289 1.00 98.25 153 LEU A CA 1
ATOM 1206 C C . LEU A 1 153 ? 51.154 -1.448 -70.696 1.00 98.25 153 LEU A C 1
ATOM 1208 O O . LEU A 1 153 ? 50.388 -1.725 -69.781 1.00 98.25 153 LEU A O 1
ATOM 1212 N N . LEU A 1 154 ? 51.155 -0.246 -71.275 1.00 97.88 154 LEU A N 1
ATOM 1213 C CA . LEU A 1 154 ? 50.289 0.851 -70.836 1.00 97.88 154 LEU A CA 1
ATOM 1214 C C . LEU A 1 154 ? 48.800 0.506 -70.975 1.00 97.88 154 LEU A C 1
ATOM 1216 O O . LEU A 1 154 ? 47.987 0.923 -70.154 1.00 97.88 154 LEU A O 1
ATOM 1220 N N . THR A 1 155 ? 48.425 -0.263 -72.001 1.00 97.94 155 THR A N 1
ATOM 1221 C CA . THR A 1 155 ? 47.047 -0.753 -72.160 1.00 97.94 155 THR A CA 1
ATOM 1222 C C . THR A 1 155 ? 46.701 -1.743 -71.050 1.00 97.94 155 THR A C 1
ATOM 1224 O O . THR A 1 155 ? 45.656 -1.611 -70.422 1.00 97.94 155 THR A O 1
ATOM 1227 N N . GLN A 1 156 ? 47.605 -2.675 -70.742 1.00 98.38 156 GLN A N 1
ATOM 1228 C CA . GLN A 1 156 ? 47.426 -3.627 -69.650 1.00 98.38 156 GLN A CA 1
ATOM 1229 C C . GLN A 1 156 ? 47.333 -2.928 -68.284 1.00 98.38 156 GLN A C 1
ATOM 1231 O O . GLN A 1 156 ? 46.453 -3.255 -67.490 1.00 98.38 156 GLN A O 1
ATOM 1236 N N . GLU A 1 157 ? 48.199 -1.953 -68.009 1.00 98.38 157 GLU A N 1
ATOM 1237 C CA . GLU A 1 157 ? 48.154 -1.142 -66.788 1.00 98.38 157 GLU A CA 1
ATOM 1238 C C . GLU A 1 157 ? 46.856 -0.339 -66.697 1.00 98.38 157 GLU A C 1
ATOM 1240 O O . GLU A 1 157 ? 46.219 -0.307 -65.645 1.00 98.38 157 GLU A O 1
ATOM 1245 N N . LYS A 1 158 ? 46.414 0.267 -67.806 1.00 98.06 158 LYS A N 1
ATOM 1246 C CA . LYS A 1 158 ? 45.130 0.971 -67.877 1.00 98.06 158 LYS A CA 1
ATOM 1247 C C . LYS A 1 158 ? 43.969 0.039 -67.531 1.00 98.06 158 LYS A C 1
ATOM 1249 O O . LYS A 1 158 ? 43.110 0.433 -66.744 1.00 98.06 158 LYS A O 1
ATOM 1254 N N . ASP A 1 159 ? 43.940 -1.168 -68.088 1.00 97.94 159 ASP A N 1
ATOM 1255 C CA . ASP A 1 159 ? 42.875 -2.140 -67.825 1.00 97.94 159 ASP A CA 1
ATOM 1256 C C . ASP A 1 159 ? 42.910 -2.620 -66.364 1.00 97.94 159 ASP A C 1
ATOM 1258 O O . ASP A 1 159 ? 41.871 -2.691 -65.704 1.00 97.94 159 ASP A O 1
ATOM 1262 N N . GLN A 1 160 ? 44.100 -2.855 -65.800 1.00 98.38 160 GLN A N 1
ATOM 1263 C CA . GLN A 1 160 ? 44.266 -3.181 -64.379 1.00 98.38 160 GLN A CA 1
ATOM 1264 C C . GLN A 1 160 ? 43.774 -2.053 -63.463 1.00 98.38 160 GLN A C 1
ATOM 1266 O O . GLN A 1 160 ? 43.017 -2.311 -62.524 1.00 98.38 160 GLN A O 1
ATOM 1271 N N . LEU A 1 161 ? 44.156 -0.805 -63.741 1.00 98.19 161 LEU A N 1
ATOM 1272 C CA . LEU A 1 161 ? 43.703 0.364 -62.984 1.00 98.19 161 LEU A CA 1
ATOM 1273 C C . LEU A 1 161 ? 42.190 0.569 -63.119 1.00 98.19 161 LEU A C 1
ATOM 1275 O O . LEU A 1 161 ? 41.531 0.911 -62.137 1.00 98.19 161 LEU A O 1
ATOM 1279 N N . ALA A 1 162 ? 41.617 0.313 -64.298 1.00 97.94 162 ALA A N 1
ATOM 1280 C CA . ALA A 1 162 ? 40.173 0.358 -64.503 1.00 97.94 162 ALA A CA 1
ATOM 1281 C C . ALA A 1 162 ? 39.452 -0.693 -63.643 1.00 97.94 162 ALA A C 1
ATOM 1283 O O . ALA A 1 162 ? 38.473 -0.366 -62.971 1.00 97.94 162 ALA A O 1
ATOM 1284 N N . HIS A 1 163 ? 39.959 -1.928 -63.584 1.00 98.31 163 HIS A N 1
ATOM 1285 C CA . HIS A 1 163 ? 39.411 -2.964 -62.705 1.00 98.31 163 HIS A CA 1
ATOM 1286 C C . HIS A 1 163 ? 39.531 -2.605 -61.219 1.00 98.31 163 HIS A C 1
ATOM 1288 O O . HIS A 1 163 ? 38.568 -2.787 -60.473 1.00 98.31 163 HIS A O 1
ATOM 1294 N N . GLN A 1 164 ? 40.668 -2.054 -60.785 1.00 98.31 164 GLN A N 1
ATOM 1295 C CA . GLN A 1 164 ? 40.851 -1.591 -59.405 1.00 98.31 164 GLN A CA 1
ATOM 1296 C C . GLN A 1 164 ? 39.887 -0.454 -59.050 1.00 98.31 164 GLN A C 1
ATOM 1298 O O . GLN A 1 164 ? 39.300 -0.465 -57.970 1.00 98.31 164 GLN A O 1
ATOM 1303 N N . LEU A 1 165 ? 39.667 0.495 -59.965 1.00 98.19 165 LEU A N 1
ATOM 1304 C CA . LEU A 1 165 ? 38.706 1.579 -59.772 1.00 98.19 165 LEU A CA 1
ATOM 1305 C C . LEU A 1 165 ? 37.272 1.044 -59.656 1.00 98.19 165 LEU A C 1
ATOM 1307 O O . LEU A 1 165 ? 36.528 1.473 -58.775 1.00 98.19 165 LEU A O 1
ATOM 1311 N N . MET A 1 166 ? 36.888 0.082 -60.498 1.00 98.31 166 MET A N 1
ATOM 1312 C CA . MET A 1 166 ? 35.577 -0.572 -60.413 1.00 98.31 166 MET A CA 1
ATOM 1313 C C . MET A 1 166 ? 35.398 -1.340 -59.094 1.00 98.31 166 MET A C 1
ATOM 1315 O O . MET A 1 166 ? 34.341 -1.261 -58.474 1.00 98.31 166 MET A O 1
ATOM 1319 N N . ALA A 1 167 ? 36.433 -2.036 -58.617 1.00 98.19 167 ALA A N 1
ATOM 1320 C CA . ALA A 1 167 ? 36.389 -2.725 -57.328 1.00 98.19 167 ALA A CA 1
ATOM 1321 C C . ALA A 1 167 ? 36.270 -1.739 -56.150 1.00 98.19 167 ALA A C 1
ATOM 1323 O O . ALA A 1 167 ? 35.398 -1.898 -55.298 1.00 98.19 167 ALA A O 1
ATOM 1324 N N . ALA A 1 168 ? 37.085 -0.679 -56.134 1.00 97.94 168 ALA A N 1
ATOM 1325 C CA . ALA A 1 168 ? 37.070 0.330 -55.075 1.00 97.94 168 ALA A CA 1
ATOM 1326 C C . ALA A 1 168 ? 35.765 1.147 -55.048 1.00 97.94 168 ALA A C 1
ATOM 1328 O O . ALA A 1 168 ? 35.289 1.535 -53.980 1.00 97.94 168 ALA A O 1
ATOM 1329 N N . THR A 1 169 ? 35.162 1.412 -56.211 1.00 97.62 169 THR A N 1
ATOM 1330 C CA . THR A 1 169 ? 33.848 2.074 -56.290 1.00 97.62 169 THR A CA 1
ATOM 1331 C C . THR A 1 169 ? 32.741 1.175 -55.747 1.00 97.62 169 THR A C 1
ATOM 1333 O O . THR A 1 169 ? 31.952 1.642 -54.925 1.00 97.62 169 THR A O 1
ATOM 1336 N N . ALA A 1 170 ? 32.732 -0.115 -56.098 1.00 98.31 170 ALA A N 1
ATOM 1337 C CA . ALA A 1 170 ? 31.790 -1.083 -55.537 1.00 98.31 170 ALA A CA 1
ATOM 1338 C C . ALA A 1 170 ? 31.933 -1.223 -54.008 1.00 98.31 170 ALA A C 1
ATOM 1340 O O . ALA A 1 170 ? 30.933 -1.208 -53.288 1.00 98.31 170 ALA A O 1
ATOM 1341 N N . GLU A 1 171 ? 33.166 -1.289 -53.498 1.00 98.50 171 GLU A N 1
ATOM 1342 C CA . GLU A 1 171 ? 33.443 -1.316 -52.057 1.00 98.50 171 GLU A CA 1
ATOM 1343 C C . GLU A 1 171 ? 32.972 -0.025 -51.367 1.00 98.50 171 GLU A C 1
ATOM 1345 O O . GLU A 1 171 ? 32.290 -0.081 -50.343 1.00 98.50 171 GLU A O 1
ATOM 1350 N N . SER A 1 172 ? 33.247 1.147 -51.956 1.00 98.06 172 SER A N 1
ATOM 1351 C CA . SER A 1 172 ? 32.783 2.433 -51.420 1.00 98.06 172 SER A CA 1
ATOM 1352 C C . SER A 1 172 ? 31.259 2.509 -51.343 1.00 98.06 172 SER A C 1
ATOM 1354 O O . SER A 1 172 ? 30.717 3.027 -50.366 1.00 98.06 172 SER A O 1
ATOM 1356 N N . GLU A 1 173 ? 30.549 1.989 -52.344 1.00 98.44 173 GLU A N 1
ATOM 1357 C CA . GLU A 1 173 ? 29.091 1.911 -52.312 1.00 98.44 173 GLU A CA 1
ATOM 1358 C C . GLU A 1 173 ? 28.576 0.944 -51.243 1.00 98.44 173 GLU A C 1
ATOM 1360 O O . GLU A 1 173 ? 27.610 1.278 -50.557 1.00 98.44 173 GLU A O 1
ATOM 1365 N N . SER A 1 174 ? 29.212 -0.220 -51.067 1.00 98.38 174 SER A N 1
ATOM 1366 C CA . SER A 1 174 ? 28.862 -1.168 -49.996 1.00 98.38 174 SER A CA 1
ATOM 1367 C C . SER A 1 174 ? 28.997 -0.517 -48.623 1.00 98.38 174 SER A C 1
ATOM 1369 O O . SER A 1 174 ? 28.031 -0.460 -47.864 1.00 98.38 174 SER A O 1
ATOM 1371 N N . LEU A 1 175 ? 30.152 0.094 -48.350 1.00 98.31 175 LEU A N 1
ATOM 1372 C CA . LEU A 1 175 ? 30.411 0.784 -47.086 1.00 98.31 175 LEU A CA 1
ATOM 1373 C C . LEU A 1 175 ? 29.445 1.952 -46.858 1.00 98.31 175 LEU A C 1
ATOM 1375 O O . LEU A 1 175 ? 29.024 2.198 -45.730 1.00 98.31 175 LEU A O 1
ATOM 1379 N N . ARG A 1 176 ? 29.047 2.678 -47.912 1.00 98.31 176 ARG A N 1
ATOM 1380 C CA . ARG A 1 176 ? 28.024 3.731 -47.795 1.00 98.31 176 ARG A CA 1
ATOM 1381 C C . ARG A 1 176 ? 26.675 3.170 -47.347 1.00 98.31 176 ARG A C 1
ATOM 1383 O O . ARG A 1 176 ? 26.046 3.806 -46.501 1.00 98.31 176 ARG A O 1
ATOM 1390 N N . ARG A 1 177 ? 26.253 2.013 -47.876 1.00 98.50 177 ARG A N 1
ATOM 1391 C CA . ARG A 1 177 ? 25.005 1.337 -47.473 1.00 98.50 177 ARG A CA 1
ATOM 1392 C C . ARG A 1 177 ? 25.075 0.877 -46.014 1.00 98.50 177 ARG A C 1
ATOM 1394 O O . ARG A 1 177 ? 24.204 1.236 -45.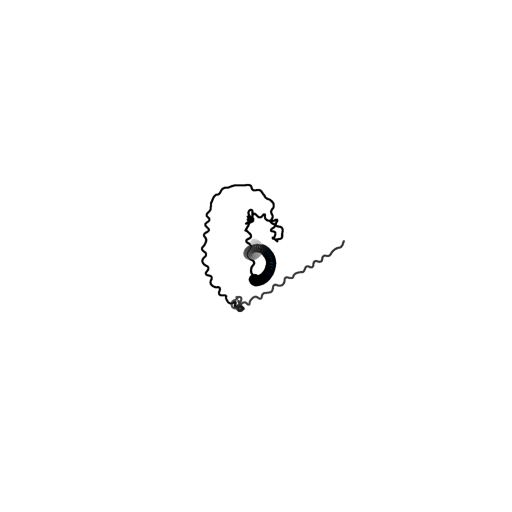225 1.00 98.50 177 ARG A O 1
ATOM 1401 N N . GLU A 1 178 ? 26.162 0.217 -45.622 1.00 98.44 178 GLU A N 1
ATOM 1402 C CA . GLU A 1 178 ? 26.381 -0.221 -44.234 1.00 98.44 178 GLU A CA 1
ATOM 1403 C C . GLU A 1 178 ? 26.385 0.959 -43.248 1.00 98.44 178 GLU A C 1
ATOM 1405 O O . GLU A 1 178 ? 25.778 0.896 -42.177 1.00 98.44 178 GLU A O 1
ATOM 1410 N N . VAL A 1 179 ? 27.013 2.082 -43.617 1.00 98.25 179 VAL A N 1
ATOM 1411 C CA . VAL A 1 179 ? 27.005 3.302 -42.796 1.00 98.25 179 VAL A CA 1
ATOM 1412 C C . VAL A 1 179 ? 25.600 3.896 -42.683 1.00 98.25 179 VAL A C 1
ATOM 1414 O O . VAL A 1 179 ? 25.248 4.377 -41.603 1.00 98.25 179 VAL A O 1
ATOM 1417 N N . SER A 1 180 ? 24.788 3.886 -43.747 1.00 98.12 180 SER A N 1
ATOM 1418 C CA . SER A 1 180 ? 23.390 4.331 -43.648 1.00 98.12 180 SER A CA 1
ATOM 1419 C C . SER A 1 180 ? 22.557 3.433 -42.734 1.00 98.12 180 SER A C 1
ATOM 1421 O O . SER A 1 180 ? 21.885 3.957 -41.850 1.00 98.12 180 SER A O 1
ATOM 1423 N N . GLU A 1 181 ? 22.680 2.111 -42.851 1.00 98.62 181 GLU A N 1
ATOM 1424 C CA . GLU A 1 181 ? 21.962 1.152 -41.998 1.00 98.62 181 GLU A CA 1
ATOM 1425 C C . GLU A 1 181 ? 22.364 1.299 -40.523 1.00 98.62 181 GLU A C 1
ATOM 1427 O O . GLU A 1 181 ? 21.514 1.380 -39.633 1.00 98.62 181 GLU A O 1
ATOM 1432 N N . CYS A 1 182 ? 23.666 1.436 -40.245 1.00 98.50 182 CYS A N 1
ATOM 1433 C CA . CYS A 1 182 ? 24.157 1.680 -38.889 1.00 98.50 182 CYS A CA 1
ATOM 1434 C C . CYS A 1 182 ? 23.599 2.985 -38.303 1.00 98.50 182 CYS A C 1
ATOM 1436 O O . CYS A 1 182 ? 23.254 3.034 -37.121 1.00 98.50 182 CYS A O 1
ATOM 1438 N N . ARG A 1 183 ? 23.492 4.051 -39.107 1.00 98.31 183 ARG A N 1
ATOM 1439 C CA . ARG A 1 183 ? 22.911 5.330 -38.663 1.00 98.31 183 ARG A CA 1
ATOM 1440 C C . ARG A 1 183 ? 21.432 5.190 -38.325 1.00 98.31 183 ARG A C 1
ATOM 1442 O O . ARG A 1 183 ? 21.007 5.711 -37.296 1.00 98.31 183 ARG A O 1
ATOM 1449 N N . GLU A 1 184 ? 20.667 4.483 -39.148 1.00 98.56 184 GLU A N 1
ATOM 1450 C CA . GLU A 1 184 ? 19.253 4.216 -38.876 1.00 98.56 184 GLU A CA 1
ATOM 1451 C C . GLU A 1 184 ? 19.081 3.411 -37.587 1.00 98.56 184 GLU A C 1
ATOM 1453 O O . GLU A 1 184 ? 18.288 3.797 -36.725 1.00 98.56 184 GLU A O 1
ATOM 1458 N N . ARG A 1 185 ? 19.908 2.378 -37.382 1.00 98.56 185 ARG A N 1
ATOM 1459 C CA . ARG A 1 185 ? 19.881 1.576 -36.155 1.00 98.56 185 ARG A CA 1
ATOM 1460 C C . ARG A 1 185 ? 20.243 2.385 -34.910 1.00 98.56 185 ARG A C 1
ATOM 1462 O O . ARG A 1 185 ? 19.629 2.198 -33.864 1.00 98.56 185 ARG A O 1
ATOM 1469 N N . ILE A 1 186 ? 21.203 3.308 -35.003 1.00 98.50 186 ILE A N 1
ATOM 1470 C CA . ILE A 1 186 ? 21.539 4.224 -33.900 1.00 98.50 186 ILE A CA 1
ATOM 1471 C C . ILE A 1 186 ? 20.344 5.119 -33.555 1.00 98.50 186 ILE A C 1
ATOM 1473 O O . ILE A 1 186 ? 20.049 5.313 -32.374 1.00 98.50 186 ILE A O 1
ATOM 1477 N N . LEU A 1 187 ? 19.643 5.655 -34.559 1.00 98.31 187 LEU A N 1
ATOM 1478 C CA . LEU A 1 187 ? 18.464 6.495 -34.336 1.00 98.31 187 LEU A CA 1
ATOM 1479 C C . LEU A 1 187 ? 17.320 5.706 -33.692 1.00 98.31 187 LEU A C 1
ATOM 1481 O O . LEU A 1 187 ? 16.664 6.218 -32.787 1.00 98.31 187 LEU A O 1
ATOM 1485 N N . GLU A 1 188 ? 17.095 4.469 -34.126 1.00 98.62 188 GLU A N 1
ATOM 1486 C CA . GLU A 1 188 ? 16.099 3.571 -33.541 1.00 98.62 188 GLU A CA 1
ATOM 1487 C C . GLU A 1 188 ? 16.413 3.253 -32.074 1.00 98.62 188 GLU A C 1
ATOM 1489 O O . GLU A 1 188 ? 15.591 3.530 -31.202 1.00 98.62 188 GLU A O 1
ATOM 1494 N N . LEU A 1 189 ? 17.635 2.795 -31.781 1.00 98.31 189 LEU A N 1
ATOM 1495 C CA . LEU A 1 189 ? 18.079 2.511 -30.412 1.00 98.31 189 LEU A CA 1
ATOM 1496 C C . LEU A 1 189 ? 18.029 3.753 -29.514 1.00 98.31 189 LEU A C 1
ATOM 1498 O O . LEU A 1 189 ? 17.712 3.653 -28.330 1.00 98.31 189 LEU A O 1
ATOM 1502 N N . SER A 1 190 ? 18.302 4.937 -30.067 1.00 98.00 190 SER A N 1
ATOM 1503 C CA . SER A 1 190 ? 18.180 6.196 -29.324 1.00 98.00 190 SER A CA 1
ATOM 1504 C C . SER A 1 190 ? 16.729 6.476 -28.928 1.00 98.00 190 SER A C 1
ATOM 1506 O O . SER A 1 190 ? 16.472 6.872 -27.793 1.00 98.00 190 SER A O 1
ATOM 1508 N N . ARG A 1 191 ? 15.764 6.222 -29.823 1.00 98.44 191 ARG A N 1
ATOM 1509 C CA . ARG A 1 191 ? 14.330 6.358 -29.510 1.00 98.44 191 ARG A CA 1
ATOM 1510 C C . ARG A 1 191 ? 13.891 5.333 -28.467 1.00 98.44 191 ARG A C 1
ATOM 1512 O O . ARG A 1 191 ? 13.248 5.710 -27.490 1.00 98.44 191 ARG A O 1
ATOM 1519 N N . GLU A 1 192 ? 14.275 4.067 -28.625 1.00 98.56 192 GLU A N 1
ATOM 1520 C CA . GLU A 1 192 ? 13.995 3.020 -27.632 1.00 98.56 192 GLU A CA 1
ATOM 1521 C C . GLU A 1 192 ? 14.547 3.395 -26.249 1.00 98.56 192 GLU A C 1
ATOM 1523 O O . GLU A 1 192 ? 13.830 3.293 -25.255 1.00 98.56 192 GLU A O 1
ATOM 1528 N N . SER A 1 193 ? 15.780 3.915 -26.185 1.00 97.62 193 SER A N 1
ATOM 1529 C CA . SER A 1 193 ? 16.389 4.391 -24.938 1.00 97.62 193 SER A CA 1
ATOM 1530 C C . SER A 1 193 ? 15.553 5.485 -24.272 1.00 97.62 193 SER A C 1
ATOM 1532 O O . SER A 1 193 ? 15.312 5.408 -23.071 1.00 97.62 193 SER A O 1
ATOM 1534 N N . THR A 1 194 ? 15.057 6.470 -25.031 1.00 98.38 194 THR A N 1
ATOM 1535 C CA . THR A 1 194 ? 14.203 7.533 -24.464 1.00 98.38 194 THR A CA 1
ATOM 1536 C C . THR A 1 194 ? 12.879 6.997 -23.916 1.00 98.38 194 THR A C 1
ATOM 1538 O O . THR A 1 194 ? 12.476 7.369 -22.817 1.00 98.38 194 THR A O 1
ATOM 1541 N N . VAL A 1 195 ? 12.239 6.056 -24.619 1.00 98.62 195 VAL A N 1
ATOM 1542 C CA . VAL A 1 195 ? 10.993 5.422 -24.155 1.00 98.62 195 VAL A CA 1
ATOM 1543 C C . VAL A 1 195 ? 11.231 4.620 -22.874 1.00 98.62 195 VAL A C 1
ATOM 1545 O O . VAL A 1 195 ? 10.424 4.681 -21.947 1.00 98.62 195 VAL A O 1
ATOM 1548 N N . LEU A 1 196 ? 12.346 3.888 -22.793 1.00 98.25 196 LEU A N 1
ATOM 1549 C CA . LEU A 1 196 ? 12.716 3.138 -21.592 1.00 98.25 196 LEU A CA 1
ATOM 1550 C C . LEU A 1 196 ? 13.047 4.058 -20.411 1.00 98.25 196 LEU A C 1
ATOM 1552 O O . LEU A 1 196 ? 12.685 3.739 -19.280 1.00 98.25 196 LEU A O 1
ATOM 1556 N N . GLU A 1 197 ? 13.699 5.197 -20.648 1.00 98.44 197 GLU A N 1
ATOM 1557 C CA . GLU A 1 197 ? 13.961 6.199 -19.610 1.00 98.44 197 GLU A CA 1
ATOM 1558 C C . GLU A 1 197 ? 12.671 6.805 -19.054 1.00 98.44 197 GLU A C 1
ATOM 1560 O O . GLU A 1 197 ? 12.534 6.944 -17.838 1.00 98.44 197 GLU A O 1
ATOM 1565 N N . ASP A 1 198 ? 11.707 7.124 -19.913 1.00 98.38 198 ASP A N 1
ATOM 1566 C CA . ASP A 1 198 ? 10.417 7.656 -19.474 1.00 98.38 198 ASP A CA 1
ATOM 1567 C C . ASP A 1 198 ? 9.572 6.587 -18.768 1.00 98.38 198 ASP A C 1
ATOM 1569 O O . ASP A 1 198 ? 8.988 6.858 -17.717 1.00 98.38 198 ASP A O 1
ATOM 1573 N N . G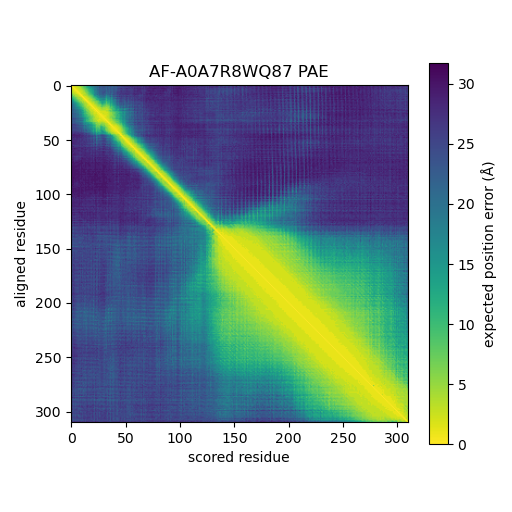LY A 1 199 ? 9.589 5.343 -19.260 1.00 98.25 199 GLY A N 1
ATOM 1574 C CA . GLY A 1 199 ? 8.975 4.204 -18.574 1.00 98.25 199 GLY A CA 1
ATOM 1575 C C . GLY A 1 199 ? 9.590 3.947 -17.195 1.00 98.25 199 GLY A C 1
ATOM 1576 O O . GLY A 1 199 ? 8.873 3.665 -16.234 1.00 98.25 199 GLY A O 1
ATOM 1577 N N . ARG A 1 200 ? 10.912 4.110 -17.064 1.00 98.62 200 ARG A N 1
ATOM 1578 C CA . ARG A 1 200 ? 11.609 4.028 -15.777 1.00 98.62 200 ARG A CA 1
ATOM 1579 C C . ARG A 1 200 ? 11.158 5.132 -14.819 1.00 98.62 200 ARG A C 1
ATOM 1581 O O . ARG A 1 200 ? 10.873 4.815 -13.669 1.00 98.62 200 ARG A O 1
ATOM 1588 N N . LYS A 1 201 ? 11.070 6.390 -15.263 1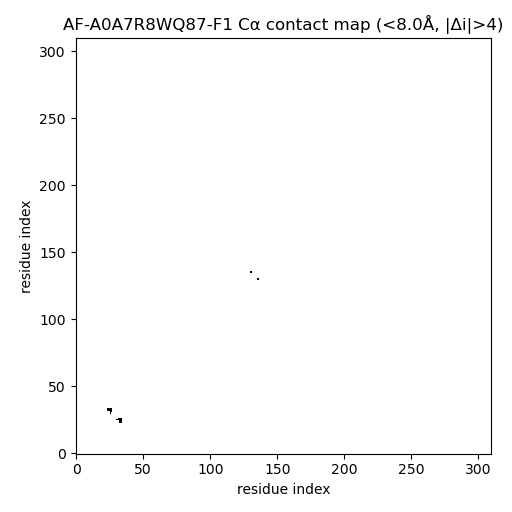.00 98.44 201 LYS A N 1
ATOM 1589 C CA . LYS A 1 201 ? 10.589 7.502 -14.416 1.00 98.44 201 LYS A CA 1
ATOM 1590 C C . LYS A 1 201 ? 9.154 7.268 -13.947 1.00 98.44 201 LYS A C 1
ATOM 1592 O O . LYS A 1 201 ? 8.878 7.406 -12.764 1.00 98.44 201 LYS A O 1
ATOM 1597 N N . ALA A 1 202 ? 8.269 6.834 -14.845 1.00 98.50 202 ALA A N 1
ATOM 1598 C CA . ALA A 1 202 ? 6.889 6.509 -14.490 1.00 98.50 202 ALA A CA 1
ATOM 1599 C C . ALA A 1 202 ? 6.812 5.387 -13.437 1.00 98.50 202 ALA A C 1
ATOM 1601 O O . ALA A 1 202 ? 6.013 5.460 -12.505 1.00 98.50 202 ALA A O 1
ATOM 1602 N N . ALA A 1 203 ? 7.666 4.364 -13.551 1.00 98.31 203 ALA A N 1
ATOM 1603 C CA . ALA A 1 203 ? 7.764 3.312 -12.543 1.00 98.31 203 ALA A CA 1
ATOM 1604 C C . ALA A 1 203 ? 8.316 3.831 -11.201 1.00 98.31 203 ALA A C 1
ATOM 1606 O O . ALA A 1 203 ? 7.821 3.433 -10.149 1.00 98.31 203 ALA A O 1
ATOM 1607 N N . GLU A 1 204 ? 9.313 4.721 -11.219 1.00 98.56 204 GLU A N 1
ATOM 1608 C CA . GLU A 1 204 ? 9.844 5.374 -10.013 1.00 98.56 204 GLU A CA 1
ATOM 1609 C C . GLU A 1 204 ? 8.762 6.222 -9.311 1.00 98.56 204 GLU A C 1
ATOM 1611 O O . GLU A 1 204 ? 8.597 6.112 -8.093 1.00 98.56 204 GLU A O 1
ATOM 1616 N N . ASP A 1 205 ? 7.964 6.985 -10.063 1.00 98.38 205 ASP A N 1
ATOM 1617 C CA . ASP A 1 205 ? 6.841 7.769 -9.529 1.00 98.38 205 ASP A CA 1
ATOM 1618 C C . ASP A 1 205 ? 5.764 6.876 -8.890 1.00 98.38 205 ASP A C 1
ATOM 1620 O O . ASP A 1 205 ? 5.262 7.172 -7.799 1.00 98.38 205 ASP A O 1
ATOM 1624 N N . GLU A 1 206 ? 5.439 5.750 -9.530 1.00 98.62 206 GLU A N 1
ATOM 1625 C CA . GLU A 1 206 ? 4.468 4.783 -9.012 1.00 98.62 206 GLU A CA 1
ATOM 1626 C C . GLU A 1 206 ? 4.957 4.109 -7.720 1.00 98.62 206 GLU A C 1
ATOM 1628 O O . GLU A 1 206 ? 4.183 3.939 -6.776 1.00 98.62 206 GLU A O 1
ATOM 1633 N N . VAL A 1 207 ? 6.253 3.794 -7.618 1.00 98.56 207 VAL A N 1
ATOM 1634 C CA . VAL A 1 207 ? 6.855 3.288 -6.373 1.00 98.56 207 VAL A CA 1
ATOM 1635 C C . VAL A 1 207 ? 6.709 4.313 -5.247 1.00 98.56 207 VAL A C 1
ATOM 1637 O O . VAL A 1 207 ? 6.251 3.962 -4.160 1.00 98.56 207 VAL A O 1
ATOM 1640 N N . VAL A 1 208 ? 7.015 5.590 -5.499 1.00 98.69 208 VAL A N 1
ATOM 1641 C CA . VAL A 1 208 ? 6.862 6.660 -4.495 1.00 98.69 208 VAL A CA 1
ATOM 1642 C C . VAL A 1 208 ? 5.400 6.821 -4.060 1.00 98.69 208 VAL A C 1
ATOM 1644 O O . VAL A 1 208 ? 5.123 7.054 -2.876 1.00 98.69 208 VAL A O 1
ATOM 1647 N N . ARG A 1 209 ? 4.451 6.686 -4.995 1.00 98.75 209 ARG A N 1
ATOM 1648 C CA . ARG A 1 209 ? 3.009 6.711 -4.710 1.00 98.75 209 ARG A CA 1
ATOM 1649 C C . ARG A 1 209 ? 2.611 5.560 -3.781 1.00 98.75 209 ARG A C 1
ATOM 1651 O O . ARG A 1 209 ? 2.030 5.817 -2.726 1.00 98.75 209 ARG A O 1
ATOM 1658 N N . LEU A 1 210 ? 2.990 4.328 -4.119 1.00 98.50 210 LEU A N 1
ATOM 1659 C CA . LEU A 1 210 ? 2.708 3.131 -3.318 1.00 98.50 210 LEU A CA 1
ATOM 1660 C C . LEU A 1 210 ? 3.368 3.185 -1.931 1.00 98.50 210 LEU A C 1
ATOM 1662 O O . LEU A 1 210 ? 2.765 2.787 -0.935 1.00 98.50 210 LEU A O 1
ATOM 1666 N N . GLU A 1 211 ? 4.581 3.730 -1.819 1.00 98.56 211 GLU A N 1
ATOM 1667 C CA . GLU A 1 211 ? 5.251 3.933 -0.528 1.00 98.56 211 GLU A CA 1
ATOM 1668 C C . GLU A 1 211 ? 4.529 4.943 0.374 1.00 98.56 211 GLU A C 1
ATOM 1670 O O . GLU A 1 211 ? 4.604 4.848 1.606 1.00 98.56 211 GLU A O 1
ATOM 1675 N N . ARG A 1 212 ? 3.848 5.938 -0.207 1.00 98.69 212 ARG A N 1
ATOM 1676 C CA . ARG A 1 212 ? 2.994 6.867 0.544 1.00 98.69 212 ARG A CA 1
ATOM 1677 C C . ARG A 1 212 ? 1.754 6.147 1.075 1.00 98.69 212 ARG A C 1
ATOM 1679 O O . ARG A 1 212 ? 1.537 6.176 2.283 1.00 98.69 212 ARG A O 1
ATOM 1686 N N . GLU A 1 213 ? 1.033 5.422 0.224 1.00 98.75 213 GLU A N 1
ATOM 1687 C CA . GLU A 1 213 ? -0.154 4.649 0.631 1.00 98.75 213 GLU A CA 1
ATOM 1688 C C . GLU A 1 213 ? 0.180 3.611 1.711 1.00 98.75 213 GLU A C 1
ATOM 1690 O O . GLU A 1 213 ? -0.504 3.499 2.726 1.00 98.75 213 GLU A O 1
ATOM 1695 N N . ALA A 1 214 ? 1.301 2.898 1.563 1.00 98.56 214 ALA A N 1
ATOM 1696 C CA . ALA A 1 214 ? 1.758 1.933 2.558 1.00 98.56 214 ALA 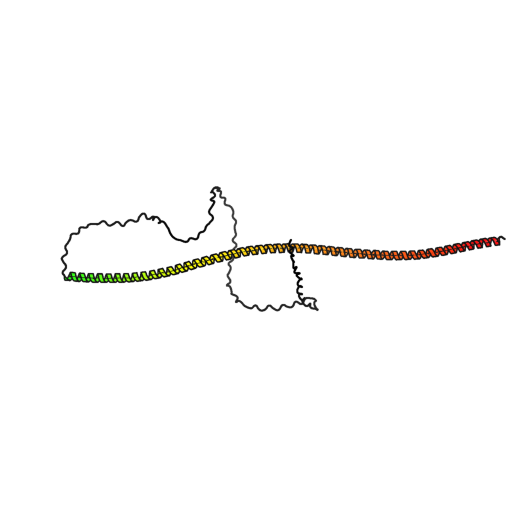A CA 1
ATOM 1697 C C . ALA A 1 214 ? 2.115 2.580 3.910 1.00 98.56 214 ALA A C 1
ATOM 1699 O O . ALA A 1 214 ? 2.103 1.904 4.941 1.00 98.56 214 ALA A O 1
ATOM 1700 N N . ARG A 1 215 ? 2.499 3.863 3.941 1.00 98.75 215 ARG A N 1
ATOM 1701 C CA . ARG A 1 215 ? 2.690 4.607 5.199 1.00 98.75 215 ARG A CA 1
ATOM 1702 C C . ARG A 1 215 ? 1.351 4.993 5.818 1.00 98.75 215 ARG A C 1
ATOM 1704 O O . ARG A 1 215 ? 1.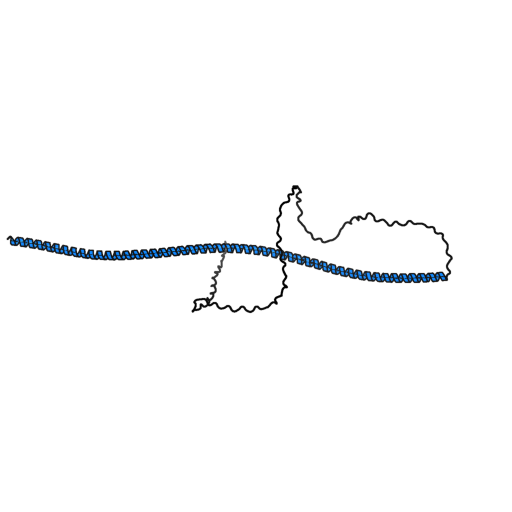150 4.714 6.992 1.00 98.75 215 ARG A O 1
ATOM 1711 N N . GLU A 1 216 ? 0.427 5.525 5.026 1.00 98.75 216 GLU A N 1
ATOM 1712 C CA . GLU A 1 216 ? -0.912 5.909 5.494 1.00 98.75 216 GLU A CA 1
ATOM 1713 C C . GLU A 1 216 ? -1.674 4.720 6.100 1.00 98.75 216 GLU A C 1
ATOM 1715 O O . GLU A 1 216 ? -2.207 4.827 7.206 1.00 98.75 216 GLU A O 1
ATOM 1720 N N . LEU A 1 217 ? -1.633 3.557 5.440 1.00 98.62 217 LEU A N 1
ATOM 1721 C CA . LEU A 1 217 ? -2.230 2.320 5.954 1.00 98.62 217 LEU A CA 1
ATOM 1722 C C . LEU A 1 217 ? -1.562 1.840 7.249 1.00 98.62 217 LEU A C 1
ATOM 1724 O O . LEU A 1 217 ? -2.241 1.350 8.150 1.00 98.62 217 LEU A O 1
ATOM 1728 N N . ARG A 1 218 ? -0.237 1.990 7.383 1.00 98.69 218 ARG A N 1
ATOM 1729 C CA . ARG A 1 218 ? 0.469 1.660 8.634 1.00 98.69 218 ARG A CA 1
ATOM 1730 C C . ARG A 1 218 ? 0.025 2.561 9.781 1.00 98.69 218 ARG A C 1
ATOM 1732 O O . ARG A 1 218 ? -0.199 2.060 10.883 1.00 98.69 218 ARG A O 1
ATOM 1739 N N . ASP A 1 219 ? -0.153 3.851 9.520 1.00 98.56 219 ASP A N 1
ATOM 1740 C CA . ASP A 1 219 ? -0.643 4.792 10.525 1.00 98.56 219 ASP A CA 1
ATOM 1741 C C . ASP A 1 219 ? -2.092 4.477 10.930 1.00 98.56 219 ASP A C 1
ATOM 1743 O O . ASP A 1 219 ? -2.437 4.543 12.109 1.00 98.56 219 ASP A O 1
ATOM 1747 N N . GLU A 1 220 ? -2.947 4.086 9.983 1.00 98.69 220 GLU A N 1
ATOM 1748 C CA . GLU A 1 220 ? -4.322 3.660 10.266 1.00 98.69 220 GLU A CA 1
ATOM 1749 C C . GLU A 1 220 ? -4.384 2.370 11.097 1.00 98.69 220 GLU A C 1
ATOM 1751 O O . GLU A 1 220 ? -5.119 2.303 12.088 1.00 98.69 220 GLU A O 1
ATOM 1756 N N . VAL A 1 221 ? -3.561 1.370 10.767 1.00 98.69 221 VAL A N 1
ATOM 1757 C CA . VAL A 1 221 ? -3.408 0.150 11.576 1.00 98.69 221 VAL A CA 1
ATOM 1758 C C . VAL A 1 221 ? -2.958 0.491 12.999 1.00 98.69 221 VAL A C 1
ATOM 1760 O O . VAL A 1 221 ? -3.482 -0.063 13.963 1.00 98.69 221 VAL A O 1
ATOM 1763 N N . GLN A 1 222 ? -2.033 1.439 13.164 1.00 98.62 222 GLN A N 1
ATOM 1764 C CA . GLN A 1 222 ? -1.593 1.858 14.493 1.00 98.62 222 GLN A CA 1
ATOM 1765 C C . GLN A 1 222 ? -2.717 2.556 15.277 1.00 98.62 222 GLN A C 1
ATOM 1767 O O . GLN A 1 222 ? -2.921 2.253 16.453 1.00 98.62 222 GLN A O 1
ATOM 1772 N N . ARG A 1 223 ? -3.490 3.448 14.639 1.00 98.75 223 ARG A N 1
ATOM 1773 C CA . ARG A 1 223 ? -4.635 4.126 15.281 1.00 98.75 223 ARG A CA 1
ATOM 1774 C C . ARG A 1 223 ? -5.716 3.139 15.715 1.00 98.75 223 ARG A C 1
ATOM 1776 O O . ARG A 1 223 ? -6.203 3.220 16.842 1.00 98.75 223 ARG A O 1
ATOM 1783 N N . THR A 1 224 ? -6.084 2.209 14.835 1.00 98.62 224 THR A N 1
ATOM 1784 C CA . THR A 1 224 ? -7.097 1.182 15.124 1.00 98.62 224 THR A CA 1
ATOM 1785 C C . THR A 1 224 ? -6.636 0.241 16.230 1.00 98.62 224 THR A C 1
ATOM 1787 O O . THR A 1 224 ? -7.418 -0.057 17.130 1.00 98.62 224 THR A O 1
ATOM 1790 N N . ARG A 1 225 ? -5.353 -0.141 16.245 1.00 98.62 225 ARG A N 1
ATOM 1791 C CA . ARG A 1 225 ? -4.758 -0.916 17.338 1.00 98.62 225 ARG A CA 1
ATOM 1792 C C . ARG A 1 225 ? -4.846 -0.189 18.679 1.00 98.62 225 ARG A C 1
ATOM 1794 O O . ARG A 1 225 ? -5.340 -0.773 19.637 1.00 98.62 225 ARG A O 1
ATOM 1801 N N . SER A 1 226 ? -4.450 1.083 18.746 1.00 98.69 226 SER A N 1
ATOM 1802 C CA . SER A 1 226 ? -4.573 1.866 19.984 1.00 98.69 226 SER A CA 1
ATOM 1803 C C . SER A 1 226 ? -6.029 2.039 20.427 1.00 98.69 226 SER A C 1
ATOM 1805 O O . SER A 1 226 ? -6.315 2.057 21.619 1.00 98.69 226 SER A O 1
ATOM 1807 N N . SER A 1 227 ? -6.974 2.149 19.489 1.00 98.69 227 SER A N 1
ATOM 1808 C CA . SER A 1 227 ? -8.403 2.171 19.822 1.00 98.69 227 SER A CA 1
ATOM 1809 C C . SER A 1 227 ? -8.883 0.836 20.394 1.00 98.69 227 SER A C 1
ATOM 1811 O O . SER A 1 227 ? -9.671 0.829 21.335 1.00 98.69 227 SER A O 1
ATOM 1813 N N . LEU A 1 228 ? -8.417 -0.287 19.841 1.00 98.62 228 LEU A N 1
ATOM 1814 C CA . LEU A 1 228 ? -8.759 -1.625 20.320 1.00 98.62 228 LEU A CA 1
ATOM 1815 C C . LEU A 1 228 ? -8.211 -1.876 21.729 1.00 98.62 228 LEU A C 1
ATOM 1817 O O . LEU A 1 228 ? -8.911 -2.461 22.554 1.00 98.62 228 LEU A O 1
ATOM 1821 N N . GLU A 1 229 ? -6.988 -1.422 22.008 1.00 98.69 229 GLU A N 1
ATOM 1822 C CA . GLU A 1 229 ? -6.370 -1.500 23.338 1.00 98.69 229 GLU A CA 1
ATOM 1823 C C . GLU A 1 229 ? -7.231 -0.758 24.377 1.00 98.69 229 GLU A C 1
ATOM 1825 O O . GLU A 1 229 ? -7.639 -1.375 25.358 1.00 98.69 229 GLU A O 1
ATOM 1830 N N . ARG A 1 230 ? -7.655 0.485 24.097 1.00 98.75 230 ARG A N 1
ATOM 1831 C CA . ARG A 1 230 ? -8.555 1.247 24.990 1.00 98.75 230 ARG A CA 1
ATOM 1832 C C . ARG A 1 230 ? -9.892 0.554 25.241 1.00 98.75 230 ARG A C 1
ATOM 1834 O O . ARG A 1 230 ? -10.312 0.421 26.381 1.00 98.75 230 ARG A O 1
ATOM 1841 N N . VAL A 1 231 ? -10.553 0.065 24.189 1.00 98.75 231 VAL A N 1
ATOM 1842 C CA . VAL A 1 231 ? -11.834 -0.654 24.334 1.00 98.75 231 VAL A CA 1
ATOM 1843 C C . VAL A 1 231 ? -11.654 -1.945 25.140 1.00 98.75 231 VAL A C 1
ATOM 1845 O O . VAL A 1 231 ? -12.547 -2.359 25.877 1.00 98.75 231 VAL A O 1
ATOM 1848 N N . THR A 1 232 ? -10.496 -2.596 25.017 1.00 98.56 232 THR A N 1
ATOM 1849 C CA . THR A 1 232 ? -10.174 -3.788 25.807 1.00 98.56 232 THR A CA 1
ATOM 1850 C C . THR A 1 232 ? -9.996 -3.438 27.284 1.00 98.56 232 THR A C 1
ATOM 1852 O O . THR A 1 232 ? -10.519 -4.158 28.131 1.00 98.56 232 THR A O 1
ATOM 1855 N N . GLU A 1 233 ? -9.326 -2.327 27.598 1.00 98.69 233 GLU A N 1
ATOM 1856 C CA . GLU A 1 233 ? -9.190 -1.804 28.964 1.00 98.69 233 GLU A CA 1
ATOM 1857 C C . GLU A 1 233 ? -10.554 -1.430 29.565 1.00 98.69 233 GLU A C 1
ATOM 1859 O O . GLU A 1 233 ? -10.898 -1.919 30.641 1.00 98.69 233 GLU A O 1
ATOM 1864 N N . GLU A 1 234 ? -11.381 -0.670 28.839 1.00 98.75 234 GLU A N 1
ATOM 1865 C CA . GLU A 1 234 ? -12.745 -0.307 29.257 1.00 98.75 234 GLU A CA 1
ATOM 1866 C C . GLU A 1 234 ? -13.613 -1.547 29.512 1.00 98.75 234 GLU A C 1
ATOM 1868 O O . GLU A 1 234 ? -14.370 -1.606 30.482 1.00 98.75 234 GLU A O 1
ATOM 1873 N N . LYS A 1 235 ? -13.493 -2.576 28.664 1.00 98.56 235 LYS A N 1
ATOM 1874 C CA . LYS A 1 235 ? -14.199 -3.847 28.854 1.00 98.56 235 LYS A CA 1
ATOM 1875 C C . LYS A 1 235 ? -13.774 -4.542 30.148 1.00 98.56 235 LYS A C 1
ATOM 1877 O O . LYS A 1 235 ? -14.633 -5.091 30.837 1.00 98.56 235 LYS A O 1
ATOM 1882 N N . VAL A 1 236 ? -12.477 -4.560 30.459 1.00 98.69 236 VAL A N 1
ATOM 1883 C CA . VAL A 1 236 ? -11.967 -5.147 31.707 1.00 98.69 236 VAL A CA 1
ATOM 1884 C C . VAL A 1 236 ? -12.476 -4.352 32.908 1.00 98.69 236 VAL A C 1
ATOM 1886 O O . VAL A 1 236 ? -12.997 -4.954 33.842 1.00 98.69 236 VAL A O 1
ATOM 1889 N N . GLU A 1 237 ? -12.417 -3.020 32.858 1.00 98.75 237 GLU A N 1
ATOM 1890 C CA . GLU A 1 237 ? -12.922 -2.151 33.926 1.00 98.75 237 GLU A CA 1
ATOM 1891 C C . GLU A 1 237 ? -14.424 -2.355 34.173 1.00 98.75 237 GLU A C 1
ATOM 1893 O O . GLU A 1 237 ? -14.853 -2.546 35.313 1.00 98.75 237 GLU A O 1
ATOM 1898 N N . MET A 1 238 ? -15.235 -2.376 33.110 1.00 98.56 238 MET A N 1
ATOM 1899 C CA . MET A 1 238 ? -16.666 -2.672 33.217 1.00 98.56 238 MET A CA 1
ATOM 1900 C C . MET A 1 238 ? -16.924 -4.077 33.771 1.00 98.56 238 MET A C 1
ATOM 1902 O O . MET A 1 238 ? -17.863 -4.255 34.545 1.00 98.56 238 MET A O 1
ATOM 1906 N N . GLY A 1 239 ? -16.095 -5.061 33.410 1.00 98.62 239 GLY A N 1
ATOM 1907 C CA . GLY A 1 239 ? -16.149 -6.411 33.970 1.00 98.62 239 GLY A CA 1
ATOM 1908 C C . GLY A 1 239 ? -15.938 -6.421 35.486 1.00 98.62 239 GLY A C 1
ATOM 1909 O O . GLY A 1 239 ? -16.747 -7.006 36.203 1.00 98.62 239 GLY A O 1
ATOM 1910 N N . SER A 1 240 ? -14.919 -5.712 35.979 1.00 98.69 240 SER A N 1
ATOM 1911 C CA . SER A 1 240 ? -14.654 -5.576 37.418 1.00 98.69 240 SER A CA 1
ATOM 1912 C C . SER A 1 240 ? -15.799 -4.874 38.150 1.00 98.69 240 SER A C 1
ATOM 1914 O O . SER A 1 240 ? -16.287 -5.385 39.153 1.00 98.69 240 SER A O 1
ATOM 1916 N N . ARG A 1 241 ? -16.309 -3.756 37.611 1.00 98.69 241 ARG A N 1
ATOM 1917 C CA . ARG A 1 241 ? -17.460 -3.042 38.198 1.00 98.69 241 ARG A CA 1
ATOM 1918 C C . ARG A 1 241 ? -18.711 -3.918 38.267 1.00 98.69 241 ARG A C 1
ATOM 1920 O O . ARG A 1 241 ? -19.461 -3.859 39.236 1.00 98.69 241 ARG A O 1
ATOM 1927 N N . MET A 1 242 ? -18.954 -4.731 37.239 1.00 98.62 242 MET A N 1
ATOM 1928 C CA . MET A 1 242 ? -20.081 -5.665 37.219 1.00 98.62 242 MET A CA 1
ATOM 1929 C C . MET A 1 242 ? -19.938 -6.742 38.300 1.00 98.62 242 MET A C 1
ATOM 1931 O O . MET A 1 242 ? -20.926 -7.083 38.949 1.00 98.62 242 MET A O 1
ATOM 1935 N N . GLN A 1 243 ? -18.720 -7.240 38.524 1.00 98.56 243 GLN A N 1
ATOM 1936 C CA . GLN A 1 243 ? -18.435 -8.177 39.607 1.00 98.56 243 GLN A CA 1
ATOM 1937 C C . GLN A 1 243 ? -18.664 -7.534 40.985 1.00 98.56 243 GLN A C 1
ATOM 1939 O O . GLN A 1 243 ? -19.384 -8.106 41.800 1.00 98.56 243 GLN A O 1
ATOM 1944 N N . GLU A 1 244 ? -18.143 -6.327 41.223 1.00 98.69 244 GLU A N 1
ATOM 1945 C CA . GLU A 1 244 ? -18.349 -5.587 42.478 1.00 98.69 244 GLU A CA 1
ATOM 1946 C C . GLU A 1 244 ? -19.838 -5.348 42.771 1.00 98.69 244 GLU A C 1
ATOM 1948 O O . GLU A 1 244 ? -20.305 -5.584 43.885 1.00 98.69 244 GLU A O 1
ATOM 1953 N N . LEU A 1 245 ? -20.613 -4.920 41.767 1.00 98.50 245 LEU A N 1
ATOM 1954 C CA . LEU A 1 245 ? -22.060 -4.737 41.910 1.00 98.50 245 LEU A CA 1
ATOM 1955 C C . LEU A 1 245 ? -22.779 -6.058 42.207 1.00 98.50 245 LEU A C 1
ATOM 1957 O O . LEU A 1 245 ? -23.704 -6.077 43.018 1.00 98.50 245 LEU A O 1
ATOM 1961 N N . SER A 1 246 ? -22.343 -7.165 41.600 1.00 98.50 246 SER A N 1
ATOM 1962 C CA . SER A 1 246 ? -22.886 -8.494 41.894 1.00 98.50 246 SER A CA 1
ATOM 1963 C C . SER A 1 246 ? -22.605 -8.920 43.339 1.00 98.50 246 SER A C 1
ATOM 1965 O O . SER A 1 246 ? -23.469 -9.518 43.981 1.00 98.50 246 SER A O 1
ATOM 1967 N N . GLU A 1 247 ? -21.422 -8.613 43.869 1.00 98.69 247 GLU A N 1
ATOM 1968 C CA . GLU A 1 247 ? -21.060 -8.890 45.264 1.00 98.69 247 GLU A CA 1
ATOM 1969 C C . GLU A 1 247 ? -21.873 -8.016 46.235 1.00 98.69 247 GLU A C 1
ATOM 1971 O O . GLU A 1 247 ? -22.429 -8.523 47.213 1.00 98.69 247 GLU A O 1
ATOM 1976 N N . GLN A 1 248 ? -22.039 -6.723 45.932 1.00 98.56 248 GLN A N 1
ATOM 1977 C CA . GLN A 1 248 ? -22.903 -5.816 46.700 1.00 98.56 248 GLN A CA 1
ATOM 1978 C C . GLN A 1 248 ? -24.370 -6.272 46.695 1.00 98.56 248 GLN A C 1
ATOM 1980 O O . GLN A 1 248 ? -25.047 -6.214 47.726 1.00 98.56 248 GLN A O 1
ATOM 1985 N N . GLN A 1 249 ? -24.871 -6.756 45.556 1.00 98.44 249 GLN A N 1
ATOM 1986 C CA . GLN A 1 249 ? -26.221 -7.305 45.449 1.00 98.44 249 GLN A CA 1
ATOM 1987 C C . GLN A 1 249 ? -26.392 -8.543 46.344 1.00 98.44 249 GLN A C 1
ATOM 1989 O O . GLN A 1 249 ? -27.371 -8.629 47.084 1.00 98.44 249 GLN A O 1
ATOM 1994 N N . ALA A 1 250 ? -25.428 -9.466 46.348 1.00 98.56 250 ALA A N 1
ATOM 1995 C CA . ALA A 1 250 ? -25.479 -10.650 47.207 1.00 98.56 250 ALA A CA 1
ATOM 1996 C C . ALA A 1 250 ? -25.448 -10.291 48.707 1.00 98.56 250 ALA A C 1
ATOM 1998 O O . ALA A 1 250 ? -26.193 -10.863 49.507 1.00 98.56 250 ALA A O 1
ATOM 1999 N N . GLU A 1 251 ? -24.623 -9.317 49.099 1.00 98.69 251 GLU A N 1
ATOM 2000 C CA . GLU A 1 251 ? -24.531 -8.857 50.490 1.00 98.69 251 GLU A CA 1
ATOM 2001 C C . GLU A 1 251 ? -25.813 -8.143 50.950 1.00 98.69 251 GLU A C 1
ATOM 2003 O O . GLU A 1 251 ? -26.300 -8.372 52.060 1.00 98.69 251 GLU A O 1
ATOM 2008 N N . THR A 1 252 ? -26.402 -7.297 50.100 1.00 98.44 252 THR A N 1
ATOM 2009 C CA . THR A 1 252 ? -27.683 -6.637 50.408 1.00 98.44 252 THR A CA 1
ATOM 2010 C C . THR A 1 252 ? -28.833 -7.637 50.507 1.00 98.44 252 THR A C 1
ATOM 2012 O O . THR A 1 252 ? -29.650 -7.525 51.421 1.00 98.44 252 THR A O 1
ATOM 2015 N N . GLU A 1 253 ? -28.862 -8.664 49.654 1.00 98.56 253 GLU A N 1
ATOM 2016 C CA . GLU A 1 253 ? -29.838 -9.755 49.743 1.00 98.56 253 GLU A CA 1
ATOM 2017 C C . GLU A 1 253 ? -29.688 -10.548 51.052 1.00 98.56 253 GLU A C 1
ATOM 2019 O O . GLU A 1 253 ? -30.680 -10.898 51.696 1.00 98.56 253 GLU A O 1
ATOM 2024 N N . LYS A 1 254 ? -28.451 -10.801 51.492 1.00 98.62 254 LYS A N 1
ATOM 2025 C CA . LYS A 1 254 ? -28.180 -11.464 52.773 1.00 98.62 254 LYS A CA 1
ATOM 2026 C C . LYS A 1 254 ? -28.694 -10.641 53.957 1.00 98.62 254 LYS A C 1
ATOM 2028 O O . LYS A 1 254 ? -29.393 -11.188 54.809 1.00 98.62 254 LYS A O 1
ATOM 2033 N N . LYS A 1 255 ? -28.404 -9.335 53.986 1.00 98.56 255 LYS A N 1
ATOM 2034 C CA . LYS A 1 255 ? -28.909 -8.417 55.024 1.00 98.56 255 LYS A CA 1
ATOM 2035 C C . LYS A 1 255 ? -30.434 -8.355 55.037 1.00 98.56 255 LYS A C 1
ATOM 2037 O O . LYS A 1 255 ? -31.022 -8.353 56.111 1.00 98.56 255 LYS A O 1
ATOM 2042 N N . LEU A 1 256 ? -31.071 -8.352 53.864 1.00 98.50 256 LEU A N 1
ATOM 2043 C CA . LEU A 1 256 ? -32.530 -8.379 53.752 1.00 98.50 256 LEU A CA 1
ATOM 2044 C C . LEU A 1 256 ? -33.123 -9.656 54.369 1.00 98.50 256 LEU A C 1
ATOM 2046 O O . LEU A 1 256 ? -34.072 -9.583 55.140 1.00 98.50 256 LEU A O 1
ATOM 2050 N N . LYS A 1 257 ? -32.535 -10.827 54.098 1.00 98.44 257 LYS A N 1
ATOM 2051 C CA . LYS A 1 257 ? -32.977 -12.095 54.710 1.00 98.44 257 LYS A CA 1
ATOM 2052 C C . LYS A 1 257 ? -32.813 -12.091 56.232 1.00 98.44 257 LYS A C 1
ATOM 2054 O O . LYS A 1 257 ? -33.657 -12.630 56.948 1.00 98.44 257 LYS A O 1
ATOM 2059 N N . GLU A 1 258 ? -31.741 -11.483 56.736 1.00 98.44 258 GLU A N 1
ATOM 2060 C CA . GLU A 1 258 ? -31.513 -11.340 58.173 1.00 98.44 258 GLU A CA 1
ATOM 2061 C C . GLU A 1 258 ? -32.565 -10.429 58.823 1.00 98.44 258 GLU A C 1
ATOM 2063 O O . GLU A 1 258 ? -33.194 -10.835 59.803 1.00 98.44 258 GLU A O 1
ATOM 2068 N N . THR A 1 259 ? -32.839 -9.250 58.254 1.00 98.12 259 THR A N 1
ATOM 2069 C CA . THR A 1 259 ? -33.874 -8.340 58.777 1.00 98.12 259 THR A CA 1
ATOM 2070 C C . THR A 1 259 ? -35.274 -8.945 58.683 1.00 98.12 259 THR A C 1
ATOM 2072 O O . THR A 1 259 ? -36.050 -8.830 59.631 1.00 98.12 259 THR A O 1
ATOM 2075 N N . GLU A 1 260 ? -35.593 -9.673 57.609 1.00 98.19 260 GLU A N 1
ATOM 2076 C CA . GLU A 1 260 ? -36.837 -10.444 57.504 1.00 98.19 260 GLU A CA 1
ATOM 2077 C C . GLU A 1 260 ? -36.962 -11.488 58.621 1.00 98.19 260 GLU A C 1
ATOM 2079 O O . GLU A 1 260 ? -38.033 -11.642 59.214 1.00 98.19 260 GLU A O 1
ATOM 2084 N N . SER A 1 261 ? -35.879 -12.202 58.943 1.00 98.19 261 SER A N 1
ATOM 2085 C CA . SER A 1 261 ? -35.883 -13.185 60.031 1.00 98.19 261 SER A CA 1
ATOM 2086 C C . SER A 1 261 ? -36.094 -12.533 61.405 1.00 98.19 261 SER A C 1
ATOM 2088 O O . SER A 1 261 ? -36.889 -13.034 62.202 1.00 98.19 261 SER A O 1
ATOM 2090 N N . GLN A 1 262 ? -35.473 -11.375 61.654 1.00 97.81 262 GLN A N 1
ATOM 2091 C CA . GLN A 1 262 ? -35.658 -10.597 62.882 1.00 97.81 262 GLN A CA 1
ATOM 2092 C C . GLN A 1 262 ? -37.102 -10.098 63.018 1.00 97.81 262 GLN A C 1
ATOM 2094 O O . GLN A 1 262 ? -37.703 -10.250 64.081 1.00 97.81 262 GLN A O 1
ATOM 2099 N N . LEU A 1 263 ? -37.692 -9.582 61.934 1.00 98.00 263 LEU A N 1
ATOM 2100 C CA . LEU A 1 263 ? -39.096 -9.161 61.909 1.00 98.00 263 LEU A CA 1
ATOM 2101 C C . LEU A 1 263 ? -40.052 -10.324 62.197 1.00 98.00 263 LEU A C 1
ATOM 2103 O O . LEU A 1 263 ? -41.030 -10.150 62.921 1.00 98.00 263 LEU A O 1
ATOM 2107 N N . ARG A 1 264 ? -39.771 -11.530 61.685 1.00 97.94 264 ARG A N 1
ATOM 2108 C CA . ARG A 1 264 ? -40.566 -12.727 62.018 1.00 97.94 264 ARG A CA 1
ATOM 2109 C C . ARG A 1 264 ? -40.516 -13.046 63.512 1.00 97.94 264 ARG A C 1
ATOM 2111 O O . ARG A 1 264 ? -41.559 -13.332 64.092 1.00 97.94 264 ARG A O 1
ATOM 2118 N N . ILE A 1 265 ? -39.339 -12.966 64.136 1.00 98.00 265 ILE A N 1
ATOM 2119 C CA . ILE A 1 265 ? -39.184 -13.182 65.584 1.00 98.00 265 ILE A CA 1
ATOM 2120 C C . ILE A 1 265 ? -39.961 -12.120 66.372 1.00 98.00 265 ILE A C 1
ATOM 2122 O O . ILE A 1 265 ? -40.718 -12.470 67.275 1.00 98.00 265 ILE A O 1
ATOM 2126 N N . GLN A 1 266 ? -39.835 -10.842 66.005 1.00 97.31 266 GLN A N 1
ATOM 2127 C CA . GLN A 1 266 ? -40.574 -9.753 66.651 1.00 97.31 266 GLN A CA 1
ATOM 2128 C C . GLN A 1 266 ? -42.092 -9.919 66.511 1.00 97.31 266 GLN A C 1
ATOM 2130 O O . GLN A 1 266 ? -42.819 -9.728 67.482 1.00 97.31 266 GLN A O 1
ATOM 2135 N N . ASN A 1 267 ? -42.584 -10.342 65.344 1.00 97.12 267 ASN A N 1
ATOM 2136 C CA . ASN A 1 267 ? -44.007 -10.625 65.144 1.00 97.12 267 ASN A CA 1
ATOM 2137 C C . ASN A 1 267 ? -44.508 -11.772 66.034 1.00 97.12 267 ASN A C 1
ATOM 2139 O O . ASN A 1 267 ? -45.604 -11.683 66.586 1.00 97.12 267 ASN A O 1
ATOM 2143 N N . LEU A 1 268 ? -43.707 -12.828 66.223 1.00 97.56 268 LEU A N 1
ATOM 2144 C CA . LEU A 1 268 ? -44.039 -13.905 67.162 1.00 97.56 268 LEU A CA 1
ATOM 2145 C C . LEU A 1 268 ? -44.096 -13.392 68.608 1.00 97.56 268 LEU A C 1
ATOM 2147 O O . LEU A 1 268 ? -45.036 -13.718 69.330 1.00 97.56 268 LEU A O 1
ATOM 2151 N N . GLN A 1 269 ? -43.139 -12.555 69.018 1.00 96.94 269 GLN A N 1
ATOM 2152 C CA . GLN A 1 269 ? -43.135 -11.933 70.346 1.00 96.94 269 GLN A CA 1
ATOM 2153 C C . GLN A 1 269 ? -44.350 -11.020 70.559 1.00 96.94 269 GLN A C 1
ATOM 2155 O O . GLN A 1 269 ? -44.991 -11.088 71.605 1.00 96.94 269 GLN A O 1
ATOM 2160 N N . LEU A 1 270 ? -44.713 -10.205 69.563 1.00 96.81 270 LEU A N 1
ATOM 2161 C CA . LEU A 1 270 ? -45.916 -9.370 69.609 1.00 96.81 270 LEU A CA 1
ATOM 2162 C C . LEU A 1 270 ? -47.188 -10.214 69.757 1.00 96.81 270 LEU A C 1
ATOM 2164 O O . LEU A 1 270 ? -48.054 -9.865 70.555 1.00 96.81 270 LEU A O 1
ATOM 2168 N N . SER A 1 271 ? -47.289 -11.345 69.054 1.00 97.38 271 SER A N 1
ATOM 2169 C CA . SER A 1 271 ? -48.420 -12.270 69.199 1.00 97.38 271 SER A CA 1
ATOM 2170 C C . SER A 1 271 ? -48.487 -12.897 70.599 1.00 97.38 271 SER A C 1
ATOM 2172 O O . SER A 1 271 ? -49.567 -12.984 71.181 1.00 97.38 271 SER A O 1
ATOM 2174 N N . GLN A 1 272 ? -47.347 -13.270 71.190 1.00 97.00 272 GLN A N 1
ATOM 2175 C CA . GLN A 1 272 ? -47.297 -13.743 72.580 1.00 97.00 272 GLN A CA 1
ATOM 2176 C C . GLN A 1 272 ? -47.749 -12.660 73.568 1.00 97.00 272 GLN A C 1
ATOM 2178 O O . GLN A 1 272 ? -48.541 -12.943 74.463 1.00 97.00 272 GLN A O 1
ATOM 2183 N N . LEU A 1 273 ? -47.298 -11.414 73.385 1.00 96.44 273 LEU A N 1
ATOM 2184 C CA . LEU A 1 273 ? -47.727 -10.281 74.209 1.00 96.44 273 LEU A CA 1
ATOM 2185 C C . LEU A 1 273 ? -49.232 -10.014 74.089 1.00 96.44 273 LEU A C 1
ATOM 2187 O O . LEU A 1 273 ? -49.865 -9.689 75.089 1.00 96.44 273 LEU A O 1
ATOM 2191 N N . GLN A 1 274 ? -49.819 -10.181 72.901 1.00 96.62 274 GLN A N 1
ATOM 2192 C CA . GLN A 1 274 ? -51.270 -10.080 72.714 1.00 96.62 274 GLN A CA 1
ATOM 2193 C C . GLN A 1 274 ? -52.027 -11.155 73.505 1.00 96.62 274 GLN A C 1
ATOM 2195 O O . GLN A 1 274 ? -53.030 -10.835 74.140 1.00 96.62 274 GLN A O 1
ATOM 2200 N N . ASN A 1 275 ? -51.530 -12.396 73.524 1.00 97.12 275 ASN A N 1
ATOM 2201 C CA . ASN A 1 275 ? -52.130 -13.474 74.317 1.00 97.12 275 ASN A CA 1
ATOM 2202 C C . ASN A 1 275 ? -52.059 -13.176 75.819 1.00 97.12 275 ASN A C 1
ATOM 2204 O O . ASN A 1 275 ? -53.076 -13.249 76.502 1.00 97.12 275 ASN A O 1
ATOM 2208 N N . VAL A 1 276 ? -50.892 -12.752 76.319 1.00 97.12 276 VAL A N 1
ATOM 2209 C CA . VAL A 1 276 ? -50.737 -12.331 77.722 1.00 97.12 276 VAL A CA 1
ATOM 2210 C C . VAL A 1 276 ? -51.655 -11.146 78.039 1.00 97.12 276 VAL A C 1
ATOM 2212 O O . VAL A 1 276 ? -52.280 -11.112 79.094 1.00 97.12 276 VAL A O 1
ATOM 2215 N N . GLY A 1 277 ? -51.799 -10.186 77.122 1.00 96.62 277 GLY A N 1
ATOM 2216 C CA . GLY A 1 277 ? -52.742 -9.075 77.271 1.00 96.62 277 GLY A CA 1
ATOM 2217 C C . GLY A 1 277 ? -54.200 -9.534 77.397 1.00 96.62 277 GLY A C 1
ATOM 2218 O O . GLY A 1 277 ? -54.950 -8.988 78.210 1.00 96.62 277 GLY A O 1
ATOM 2219 N N . ALA A 1 278 ? -54.598 -10.563 76.645 1.00 96.94 278 ALA A N 1
ATOM 2220 C CA . ALA A 1 278 ? -55.918 -11.177 76.765 1.00 96.94 278 ALA A CA 1
ATOM 2221 C C . ALA A 1 278 ? -56.099 -11.907 78.111 1.00 96.94 278 ALA A C 1
ATOM 2223 O O . ALA A 1 278 ? -57.137 -11.744 78.750 1.00 96.94 278 ALA A O 1
ATOM 2224 N N . GLU A 1 279 ? -55.088 -12.646 78.581 1.00 97.19 279 GLU A N 1
ATOM 2225 C CA . GLU A 1 279 ? -55.099 -13.303 79.899 1.00 97.19 279 GLU A CA 1
ATOM 2226 C C . GLU A 1 279 ? -55.215 -12.292 81.044 1.00 97.19 279 GLU A C 1
ATOM 2228 O O . GLU A 1 279 ? -56.062 -12.448 81.919 1.00 97.19 279 GLU A O 1
ATOM 2233 N N . VAL A 1 280 ? -54.423 -11.215 81.016 1.00 97.12 280 VAL A N 1
ATOM 2234 C CA . VAL A 1 280 ? -54.505 -10.128 82.006 1.00 97.12 280 VAL A CA 1
ATOM 2235 C C . VAL A 1 280 ? -55.902 -9.510 82.017 1.00 97.12 280 VAL A C 1
ATOM 2237 O O . VAL A 1 280 ? -56.466 -9.307 83.090 1.00 97.12 280 VAL A O 1
ATOM 2240 N N . SER A 1 281 ? -56.486 -9.267 80.841 1.00 97.06 281 SER A N 1
ATOM 2241 C CA . SER A 1 281 ? -57.856 -8.746 80.732 1.00 97.06 281 SER A CA 1
ATOM 2242 C C . SER A 1 281 ? -58.884 -9.716 81.331 1.00 97.06 281 SER A C 1
ATOM 2244 O O . SER A 1 281 ? -59.822 -9.288 82.001 1.00 97.06 281 SER A O 1
ATOM 2246 N N . SER A 1 282 ? -58.688 -11.026 81.141 1.00 97.62 282 SER A N 1
ATOM 2247 C CA . SER A 1 282 ? -59.517 -12.071 81.755 1.00 97.62 282 SER A CA 1
ATOM 2248 C C . SER A 1 282 ? -59.401 -12.065 83.282 1.00 97.62 282 SER A C 1
ATOM 2250 O O . SER A 1 282 ? -60.418 -11.990 83.970 1.00 97.62 282 SER A O 1
ATOM 2252 N N . PHE A 1 283 ? -58.177 -12.077 83.822 1.00 97.31 283 PHE A N 1
ATOM 2253 C CA . PHE A 1 283 ? -57.936 -12.030 85.269 1.00 97.31 283 PHE A CA 1
ATOM 2254 C C . PHE A 1 283 ? -58.484 -10.759 85.912 1.00 97.31 283 PHE A C 1
ATOM 2256 O O . PHE A 1 283 ? -58.994 -10.803 87.029 1.00 97.31 283 PHE A O 1
ATOM 2263 N N . GLN A 1 284 ? -58.410 -9.626 85.216 1.00 96.12 284 GLN A N 1
ATOM 2264 C CA . GLN A 1 284 ? -58.995 -8.379 85.689 1.00 96.12 284 GLN A CA 1
ATOM 2265 C C . GLN A 1 284 ? -60.521 -8.496 85.827 1.00 96.12 284 GLN A C 1
ATOM 2267 O O . GLN A 1 284 ? -61.065 -8.125 86.866 1.00 96.12 284 GLN A O 1
ATOM 2272 N N . GLY A 1 285 ? -61.201 -9.092 84.842 1.00 96.56 285 GLY A N 1
ATOM 2273 C CA . GLY A 1 285 ? -62.637 -9.371 84.927 1.00 96.56 285 GLY A CA 1
ATOM 2274 C C . GLY A 1 285 ? -63.004 -10.351 86.051 1.00 96.56 285 GLY A C 1
ATOM 2275 O O . GLY A 1 285 ? -64.000 -10.153 86.750 1.00 96.56 285 GLY A O 1
ATOM 2276 N N . GLU A 1 286 ? -62.193 -11.390 86.277 1.00 97.12 286 GLU A N 1
ATOM 2277 C CA . GLU A 1 286 ? -62.364 -12.307 87.414 1.00 97.12 286 GLU A CA 1
ATOM 2278 C C . GLU A 1 286 ? -62.182 -11.595 88.760 1.00 97.12 286 GLU A C 1
ATOM 2280 O O . GLU A 1 286 ? -62.987 -11.784 89.672 1.00 97.12 286 GLU A O 1
ATOM 2285 N N . PHE A 1 287 ? -61.163 -10.742 88.883 1.00 97.19 287 PHE A N 1
ATOM 2286 C CA . PHE A 1 287 ? -60.905 -9.960 90.089 1.00 97.19 287 PHE A CA 1
ATOM 2287 C C . PHE A 1 287 ? -62.053 -8.994 90.399 1.00 97.19 287 PHE A C 1
ATOM 2289 O O . PHE A 1 287 ? -62.496 -8.924 91.545 1.00 97.19 287 PHE A O 1
ATOM 2296 N N . GLU A 1 288 ? -62.572 -8.284 89.393 1.00 97.44 288 GLU A N 1
ATOM 2297 C CA . GLU A 1 288 ? -63.744 -7.411 89.536 1.00 97.44 288 GLU A CA 1
ATOM 2298 C C . GLU A 1 288 ? -64.968 -8.193 90.034 1.00 97.44 288 GLU A C 1
ATOM 2300 O O . GLU A 1 288 ? -65.647 -7.752 90.966 1.00 97.44 288 GLU A O 1
ATOM 2305 N N . ARG A 1 289 ? -65.208 -9.395 89.488 1.00 96.62 289 ARG A N 1
ATOM 2306 C CA . ARG A 1 289 ? -66.282 -10.290 89.946 1.00 96.62 289 ARG A CA 1
ATOM 2307 C C . ARG A 1 289 ? -66.083 -10.726 91.401 1.00 96.62 289 ARG A C 1
ATOM 2309 O O . ARG A 1 289 ? -66.996 -10.554 92.203 1.00 96.62 289 ARG A O 1
ATOM 2316 N N . VAL A 1 290 ? -64.908 -11.244 91.764 1.00 97.00 290 VAL A N 1
ATOM 2317 C CA . VAL A 1 290 ? -64.607 -11.683 93.142 1.00 97.00 290 VAL A CA 1
ATOM 2318 C C . VAL A 1 290 ? -64.684 -10.514 94.125 1.00 97.00 290 VAL A C 1
ATOM 2320 O O . VAL A 1 290 ? -65.188 -10.667 95.236 1.00 97.00 290 VAL A O 1
ATOM 2323 N N . SER A 1 291 ? -64.223 -9.326 93.732 1.00 96.12 291 SER A N 1
ATOM 2324 C CA . SER A 1 291 ? -64.327 -8.122 94.557 1.00 96.12 291 SER A CA 1
ATOM 2325 C C . SER A 1 291 ? -65.789 -7.732 94.802 1.00 96.12 291 SER A C 1
ATOM 2327 O O . SER A 1 291 ? -66.133 -7.341 95.919 1.00 96.12 291 SER A O 1
ATOM 2329 N N . ALA A 1 292 ? -66.659 -7.869 93.796 1.00 96.12 292 ALA A N 1
ATOM 2330 C CA . ALA A 1 292 ? -68.097 -7.659 93.950 1.00 96.12 292 ALA A CA 1
ATOM 2331 C C . ALA A 1 292 ? -68.746 -8.724 94.857 1.00 96.12 292 ALA A C 1
ATOM 2333 O O . ALA A 1 292 ? -69.516 -8.380 95.754 1.00 96.12 292 ALA A O 1
ATOM 2334 N N . GLU A 1 293 ? -68.397 -10.003 94.687 1.00 96.44 293 GLU A N 1
ATOM 2335 C CA . GLU A 1 293 ? -68.868 -11.099 95.549 1.00 96.44 293 GLU A CA 1
ATOM 2336 C C . GLU A 1 293 ? -68.443 -10.902 97.009 1.00 96.44 293 GLU A C 1
ATOM 2338 O O . GLU A 1 293 ? -69.259 -11.037 97.921 1.00 96.44 293 GLU A O 1
ATOM 2343 N N . LYS A 1 294 ? -67.181 -10.522 97.244 1.00 96.94 294 LYS A N 1
ATOM 2344 C CA . LYS A 1 294 ? -66.661 -10.196 98.575 1.00 96.94 294 LYS A CA 1
ATOM 2345 C C . LYS A 1 294 ? -67.456 -9.060 99.218 1.00 96.94 294 LYS A C 1
ATOM 2347 O O . LYS A 1 294 ? -67.805 -9.168 100.389 1.00 96.94 294 LYS A O 1
ATOM 2352 N N . PHE A 1 295 ? -67.754 -7.998 98.471 1.00 96.50 295 PHE A N 1
ATOM 2353 C CA . PHE A 1 295 ? -68.544 -6.872 98.970 1.00 96.50 295 PHE A CA 1
ATOM 2354 C C . PHE A 1 295 ? -69.962 -7.301 99.394 1.00 96.50 295 PHE A C 1
ATOM 2356 O O . PHE A 1 295 ? -70.425 -6.931 100.475 1.00 96.50 295 PHE A O 1
ATOM 2363 N N . GLU A 1 296 ? -70.640 -8.142 98.603 1.00 95.06 296 GLU A N 1
ATOM 2364 C CA . GLU A 1 296 ? -71.946 -8.704 98.987 1.00 95.06 296 GLU A CA 1
ATOM 2365 C C . GLU A 1 296 ? -71.843 -9.658 100.193 1.00 95.06 296 GLU A C 1
ATOM 2367 O O . GLU A 1 296 ? -72.695 -9.633 101.087 1.00 95.06 296 GLU A O 1
ATOM 2372 N N . LEU A 1 297 ? -70.778 -10.458 100.293 1.00 94.94 297 LEU A N 1
ATOM 2373 C CA . LEU A 1 297 ? -70.516 -11.290 101.473 1.00 94.94 297 LEU A CA 1
ATOM 2374 C C . LEU A 1 297 ? -70.246 -10.452 102.733 1.00 94.94 297 LEU A C 1
ATOM 2376 O O . LEU A 1 297 ? -70.781 -10.755 103.795 1.00 94.94 297 LEU A O 1
ATOM 2380 N N . GLU A 1 298 ? -69.471 -9.372 102.648 1.00 95.25 298 GLU A N 1
ATOM 2381 C CA . GLU A 1 298 ? -69.232 -8.456 103.773 1.00 95.25 298 GLU A CA 1
ATOM 2382 C C . GLU A 1 298 ? -70.534 -7.796 104.243 1.00 95.25 298 GLU A C 1
ATOM 2384 O O . GLU A 1 298 ? -70.791 -7.698 105.446 1.00 95.25 298 GLU A O 1
ATOM 2389 N N . LYS A 1 299 ? -71.397 -7.412 103.300 1.00 95.19 299 LYS A N 1
ATOM 2390 C CA . LYS A 1 299 ? -72.730 -6.867 103.574 1.00 95.19 299 LYS A CA 1
ATOM 2391 C C . LYS A 1 299 ? -73.645 -7.890 104.250 1.00 95.19 299 LYS A C 1
ATOM 2393 O O . LYS A 1 299 ? -74.282 -7.561 105.251 1.00 95.19 299 LYS A O 1
ATOM 2398 N N . THR A 1 300 ? -73.695 -9.131 103.762 1.00 94.25 300 THR A N 1
ATOM 2399 C CA . THR A 1 300 ? -74.486 -10.204 104.400 1.00 94.25 300 THR A CA 1
ATOM 2400 C C . THR A 1 300 ? -73.934 -10.590 105.775 1.00 94.25 300 THR A C 1
ATOM 2402 O O . THR A 1 300 ? -74.711 -10.789 106.709 1.00 94.25 300 THR A O 1
ATOM 2405 N N . LEU A 1 301 ? -72.611 -10.614 105.959 1.00 91.69 301 LEU A N 1
ATOM 2406 C CA . LEU A 1 301 ? -71.968 -10.827 107.258 1.00 91.69 301 LEU A CA 1
ATOM 2407 C C . LEU A 1 301 ? -72.305 -9.701 108.245 1.00 91.69 301 LEU A C 1
ATOM 2409 O O . LEU A 1 301 ? -72.601 -9.976 109.407 1.00 91.69 301 LEU A O 1
ATOM 2413 N N . ALA A 1 302 ? -72.271 -8.441 107.803 1.00 91.12 302 ALA A N 1
ATOM 2414 C CA . ALA A 1 302 ? -72.666 -7.297 108.622 1.00 91.12 302 ALA A CA 1
ATOM 2415 C C . ALA A 1 302 ? -74.131 -7.418 109.074 1.00 91.12 302 ALA A C 1
ATOM 2417 O O . ALA A 1 302 ? -74.420 -7.252 110.258 1.00 91.12 302 ALA A O 1
ATOM 2418 N N . GLN A 1 303 ? -75.035 -7.809 108.169 1.00 88.56 303 GLN A N 1
ATOM 2419 C CA . GLN A 1 303 ? -76.436 -8.091 108.501 1.00 88.56 303 GLN A CA 1
ATOM 2420 C C . GLN A 1 303 ? -76.584 -9.253 109.497 1.00 88.56 303 GLN A C 1
ATOM 2422 O O . GLN A 1 303 ? -77.367 -9.161 110.441 1.00 88.56 303 GLN A O 1
ATOM 2427 N N . ALA A 1 304 ? -75.840 -10.347 109.314 1.00 86.69 304 ALA A N 1
ATOM 2428 C CA . ALA A 1 304 ? -75.879 -11.502 110.210 1.00 86.69 304 ALA A CA 1
ATOM 2429 C C . ALA A 1 304 ? -75.342 -11.172 111.613 1.00 86.69 304 ALA A C 1
ATOM 2431 O O . ALA A 1 304 ? -75.946 -11.575 112.605 1.00 86.69 304 ALA A O 1
ATOM 2432 N N . LYS A 1 305 ? -74.249 -10.401 111.713 1.00 90.38 305 LYS A N 1
ATOM 2433 C CA . LYS A 1 305 ? -73.715 -9.905 112.994 1.00 90.38 305 LYS A CA 1
ATOM 2434 C C . LYS A 1 305 ? -74.735 -9.059 113.748 1.00 90.38 305 LYS A C 1
ATOM 2436 O O . LYS A 1 305 ? -74.814 -9.167 114.968 1.00 90.38 305 LYS A O 1
ATOM 2441 N N . GLU A 1 306 ? -75.520 -8.260 113.033 1.00 85.25 306 GLU A N 1
ATOM 2442 C CA . GLU A 1 306 ? -76.564 -7.446 113.649 1.00 85.25 306 GLU A CA 1
ATOM 2443 C C . GLU A 1 306 ? -77.711 -8.302 114.205 1.00 85.25 306 GLU A C 1
ATOM 2445 O O . GLU A 1 306 ? -78.169 -8.051 115.313 1.00 85.25 306 GLU A O 1
ATOM 2450 N N . ARG A 1 307 ? -78.089 -9.392 113.520 1.00 79.62 307 ARG A N 1
ATOM 2451 C CA . ARG A 1 307 ? -79.089 -10.360 114.019 1.00 79.62 307 ARG A CA 1
ATOM 2452 C C . ARG A 1 307 ? -78.659 -11.135 115.266 1.00 79.62 307 ARG A C 1
ATOM 2454 O O . ARG A 1 307 ? -79.515 -11.589 116.006 1.00 79.62 307 ARG A O 1
ATOM 2461 N N . VAL A 1 308 ? -77.361 -11.352 115.475 1.00 80.75 308 VAL A N 1
ATOM 2462 C CA . VAL A 1 308 ? -76.850 -12.058 116.669 1.00 80.75 308 VAL A CA 1
ATOM 2463 C C . VAL A 1 308 ? -76.802 -11.137 117.897 1.00 80.75 308 VAL A C 1
ATOM 2465 O O . VAL A 1 308 ? -76.769 -11.619 119.025 1.00 80.75 308 VAL A O 1
ATOM 2468 N N . ARG A 1 309 ? -76.783 -9.812 117.699 1.00 75.00 309 ARG A N 1
ATOM 2469 C CA . ARG A 1 309 ? -76.801 -8.823 118.791 1.00 75.00 309 ARG A CA 1
ATOM 2470 C C . ARG A 1 309 ? -78.193 -8.567 119.374 1.00 75.00 309 ARG A C 1
ATOM 2472 O O . ARG A 1 309 ? -78.268 -8.008 120.466 1.00 75.00 309 ARG A O 1
ATOM 2479 N N . THR A 1 310 ? -79.247 -8.924 118.646 1.00 66.50 310 THR A N 1
ATOM 2480 C CA . THR A 1 310 ? -80.661 -8.803 119.039 1.00 66.50 310 THR A CA 1
ATOM 2481 C C . THR A 1 310 ? -81.176 -10.093 119.646 1.00 66.50 310 THR A C 1
ATOM 2483 O O . THR A 1 310 ? -81.861 -10.013 120.686 1.00 66.50 310 THR A O 1
#

Foldseek 3Di:
DDDDDDDDDDDPPDPDDDPPDDQADQDPVPRHRPPDDDPDPPDDPDDDPPPPDPPDPPDDDDDDPPDDDDDDDDDDDDDDDDDDPDDDDDPDDDDDDDDDDDDPPPPPDPDDPPDPPPPPDPDDPPPDDDDDPVVVVVVVVVVVVVVVVVVVVVVVVVVVVVVVVVVVVVVVVVVVVVVVVVVVVVVVVVVVVVVVVVVVVVVVVVVVVVVVVVVVVVVVVVVVVVVVVVVVVVVVVVVVVVVVVVVVVVVVVVVVVVVVVVVVVVVVVVVVVVVVVVVVVVVVVVVVVVVVVVVVVVVVVVVVVVVVVD